Protein AF-X6MV82-F1 (afdb_monomer_lite)

Radius of gyration: 27.01 Å; chains: 1; bounding box: 71×67×72 Å

Foldseek 3Di:
DVVVVVVVVVVVVVVVVVVVVVVVVVVVVVVVVVVVVVVVVVVVCVPVDPVVVCVVVVVVVVVVPDDDDPDDDDDPVPVVVPCPPPPPPQPDQDQFDALVVLLPDDAQFWWFFQDPQRDTAIWGFHAADPPQGWTWIDGPPDDCVPIDTADLDPVCVLSRSGIGGGCSQNVAADRPPLCNPQDAQFKWWFDCVNVPRPLDTFIWGFHDDDPNNGQKTKTWTQDPPPRDIDIHIDRCSPPVTIGGPPPRPVVVVVVVVVVVVVVVVVVVVVD

Secondary structure (DSSP, 8-state):
-HHHHHHHHHHHHHHHHHHHHHHHHHHHHHHHHHHHHHHHHHHHHTTS-HHHHHHHHHHHHHTTT-------S--TTSSTTT------PPPP---S--HHHHTT--TT-EEEEE-TTS-EEEEEEEEE-TTT--EEEE-TTS-GGG-EEE--STT-HHHHTTEEETTSSTT-----HHHHT--TT-EEEEEGGGGT-TT-EEEEEEEEE-TTS-SEEEEEEE-TTT--EEEEEEETT-TTTEEETTSSSHHHHHHHHHHHHHHHHHHHT--

Structure (mmCIF, N/CA/C/O backbone):
data_AF-X6MV82-F1
#
_entry.id   AF-X6MV82-F1
#
loop_
_atom_site.group_PDB
_atom_site.id
_atom_site.type_symbol
_atom_site.label_atom_id
_atom_site.label_alt_id
_atom_site.label_comp_id
_atom_site.label_asym_id
_atom_site.label_entity_id
_atom_site.label_seq_id
_atom_site.pdbx_PDB_ins_code
_atom_site.Cartn_x
_atom_site.Cartn_y
_atom_site.Cartn_z
_atom_site.occupancy
_atom_site.B_iso_or_equiv
_atom_site.auth_seq_id
_atom_site.auth_comp_id
_atom_site.auth_asym_id
_atom_site.auth_atom_id
_atom_site.pdbx_PDB_model_num
ATOM 1 N N . MET A 1 1 ? 42.424 -35.035 9.101 1.00 55.22 1 MET A N 1
ATOM 2 C CA . MET A 1 1 ? 41.055 -35.135 8.545 1.00 55.22 1 MET A CA 1
ATOM 3 C C . MET A 1 1 ? 40.012 -35.384 9.638 1.00 55.22 1 MET A C 1
ATOM 5 O O . MET A 1 1 ? 39.120 -34.565 9.759 1.00 55.22 1 MET A O 1
ATOM 9 N N . PHE A 1 2 ? 40.171 -36.393 10.507 1.00 53.78 2 PHE A N 1
ATOM 10 C CA . PHE A 1 2 ? 39.218 -36.698 11.598 1.00 53.78 2 PHE A CA 1
ATOM 11 C C . PHE A 1 2 ? 38.931 -35.559 12.599 1.00 53.78 2 PHE A C 1
ATOM 13 O O . PHE A 1 2 ? 37.794 -35.403 13.030 1.00 53.78 2 PHE A O 1
ATOM 20 N N . ALA A 1 3 ? 39.921 -34.723 12.932 1.00 51.22 3 ALA A N 1
ATOM 21 C CA . ALA A 1 3 ? 39.721 -33.612 13.871 1.00 51.22 3 ALA A CA 1
ATOM 22 C C . ALA A 1 3 ? 38.773 -32.518 13.338 1.00 51.22 3 ALA A C 1
ATOM 24 O O . ALA A 1 3 ? 38.038 -31.912 14.112 1.00 51.22 3 ALA A O 1
ATOM 25 N N . LEU A 1 4 ? 38.748 -32.292 12.018 1.00 55.00 4 LEU A N 1
ATOM 26 C CA . LEU A 1 4 ? 37.883 -31.275 11.411 1.00 55.00 4 LEU A CA 1
ATOM 27 C C . LEU A 1 4 ? 36.419 -31.736 11.371 1.00 55.00 4 LEU A C 1
ATOM 29 O O . LEU A 1 4 ? 35.513 -30.947 11.617 1.00 55.00 4 LEU A O 1
ATOM 33 N N . THR A 1 5 ? 36.194 -33.025 11.103 1.00 66.62 5 THR A N 1
ATOM 34 C CA . THR A 1 5 ? 34.856 -33.629 11.086 1.00 66.62 5 THR A CA 1
ATOM 35 C C . THR A 1 5 ? 34.223 -33.612 12.478 1.00 66.62 5 THR A C 1
ATOM 37 O O . THR A 1 5 ? 33.071 -33.216 12.619 1.00 66.62 5 THR A O 1
ATOM 40 N N . PHE A 1 6 ? 34.999 -33.934 13.517 1.00 60.09 6 PHE A N 1
ATOM 41 C CA . PHE A 1 6 ? 34.530 -33.908 14.905 1.00 60.09 6 PHE A CA 1
ATOM 42 C C . PHE A 1 6 ? 34.146 -32.493 15.373 1.00 60.09 6 PHE A C 1
ATOM 44 O O . PHE A 1 6 ? 33.138 -32.301 16.050 1.00 60.09 6 PHE A O 1
ATOM 51 N N . GLN A 1 7 ? 34.905 -31.474 14.960 1.00 65.81 7 GLN A N 1
ATOM 52 C CA . GLN A 1 7 ? 34.617 -30.087 15.325 1.00 65.81 7 GLN A CA 1
ATOM 53 C C . GLN A 1 7 ? 33.345 -29.542 14.654 1.00 65.81 7 GLN A C 1
ATOM 55 O O . GLN A 1 7 ? 32.604 -28.781 15.278 1.00 65.81 7 GLN A O 1
ATOM 60 N N . LEU A 1 8 ? 33.050 -29.972 13.424 1.00 65.88 8 LEU A N 1
ATOM 61 C CA . LEU A 1 8 ? 31.810 -29.621 12.725 1.00 65.88 8 LEU A CA 1
ATOM 62 C C . LEU A 1 8 ? 30.575 -30.294 13.347 1.00 65.88 8 LEU A C 1
ATOM 64 O O . LEU A 1 8 ? 29.523 -29.664 13.440 1.00 65.88 8 LEU A O 1
ATOM 68 N N . GLU A 1 9 ? 30.693 -31.535 13.828 1.00 69.19 9 GLU A N 1
ATOM 69 C CA . GLU A 1 9 ? 29.598 -32.210 14.541 1.00 69.19 9 GLU A CA 1
ATOM 70 C C . GLU A 1 9 ? 29.280 -31.544 15.885 1.00 69.19 9 GLU A C 1
ATOM 72 O O . GLU A 1 9 ? 28.109 -31.338 16.204 1.00 69.19 9 GLU A O 1
ATOM 77 N N . ILE A 1 10 ? 30.299 -31.111 16.636 1.00 70.12 10 ILE A N 1
ATOM 78 C CA . ILE A 1 10 ? 30.099 -30.351 17.882 1.00 70.12 10 ILE A CA 1
ATOM 79 C C . ILE A 1 10 ? 29.386 -29.021 17.607 1.00 70.12 10 ILE A C 1
ATOM 81 O O . ILE A 1 10 ? 28.456 -28.659 18.332 1.00 70.12 10 ILE A O 1
ATOM 85 N N . GLN A 1 11 ? 29.781 -28.300 16.553 1.00 65.06 11 GLN A N 1
ATOM 86 C CA . GLN A 1 11 ? 29.127 -27.046 16.168 1.00 65.06 11 GLN A CA 1
ATOM 87 C C . GLN A 1 11 ? 27.665 -27.261 15.766 1.00 65.06 11 GLN A C 1
ATOM 89 O O . GLN A 1 11 ? 26.801 -26.482 16.169 1.00 65.06 11 GLN A O 1
ATOM 94 N N . LYS A 1 12 ? 27.370 -28.344 15.040 1.00 71.06 12 LYS A N 1
ATOM 95 C CA . LYS A 1 12 ? 25.998 -28.706 14.672 1.00 71.06 12 LYS A CA 1
ATOM 96 C C . LYS A 1 12 ? 25.139 -29.002 15.908 1.00 71.06 12 LYS A C 1
ATOM 98 O O . LYS A 1 12 ? 24.076 -28.407 16.056 1.00 71.06 12 LYS A O 1
ATOM 103 N N . CYS A 1 13 ? 25.638 -29.812 16.843 1.00 63.78 13 CYS A N 1
ATOM 104 C CA . CYS A 1 13 ? 24.939 -30.104 18.099 1.00 63.78 13 CYS A CA 1
ATOM 105 C C . CYS A 1 13 ? 24.699 -28.846 18.954 1.00 63.78 13 CYS A C 1
ATOM 107 O O . CYS A 1 13 ? 23.642 -28.710 19.571 1.00 63.78 13 CYS A O 1
ATOM 109 N N . ALA A 1 14 ? 25.645 -27.901 18.978 1.00 59.19 14 ALA A N 1
ATOM 110 C CA . ALA A 1 14 ? 25.484 -26.632 19.690 1.00 59.19 14 ALA A CA 1
ATOM 111 C C . ALA A 1 14 ? 24.405 -25.734 19.051 1.00 59.19 14 ALA A C 1
ATOM 113 O O . ALA A 1 14 ? 23.619 -25.109 19.768 1.00 59.19 14 ALA A O 1
ATOM 114 N N . CYS A 1 15 ? 24.327 -25.699 17.716 1.00 70.06 15 CYS A N 1
ATOM 115 C CA . CYS A 1 15 ? 23.263 -25.000 16.994 1.00 70.06 15 CYS A CA 1
ATOM 116 C C . CYS A 1 15 ? 21.883 -25.619 17.261 1.00 70.06 15 CYS A C 1
ATOM 118 O O . CYS A 1 15 ? 20.946 -24.880 17.577 1.00 70.06 15 CYS A O 1
ATOM 120 N N . ASP A 1 16 ? 21.775 -26.949 17.214 1.00 75.81 16 ASP A N 1
ATOM 121 C CA . ASP A 1 16 ? 20.524 -27.672 17.476 1.00 75.81 16 ASP A CA 1
ATOM 122 C C . ASP A 1 16 ? 20.045 -27.451 18.926 1.00 75.81 16 ASP A C 1
ATOM 124 O O . ASP A 1 16 ? 18.863 -27.197 19.174 1.00 75.81 16 ASP A O 1
ATOM 128 N N . TRP A 1 17 ? 20.967 -27.429 19.897 1.00 64.25 17 TRP A N 1
ATOM 129 C CA . TRP A 1 17 ? 20.663 -27.116 21.299 1.00 64.25 17 TRP A CA 1
ATOM 130 C C . TRP A 1 17 ? 20.153 -25.680 21.494 1.00 64.25 17 TRP A C 1
ATOM 132 O O . TRP A 1 17 ? 19.171 -25.444 22.203 1.00 64.25 17 TRP A O 1
ATOM 142 N N . ALA A 1 18 ? 20.782 -24.703 20.834 1.00 68.12 18 ALA A N 1
ATOM 143 C CA . ALA A 1 18 ? 20.346 -23.307 20.876 1.00 68.12 18 ALA A CA 1
ATOM 144 C C . ALA A 1 18 ? 18.971 -23.099 20.213 1.00 68.12 18 ALA A C 1
ATOM 146 O O . ALA A 1 18 ? 18.208 -22.218 20.618 1.00 68.12 18 ALA A O 1
ATOM 147 N N . GLN A 1 19 ? 18.632 -23.896 19.198 1.00 68.94 19 GLN A N 1
ATOM 148 C CA . GLN A 1 19 ? 17.306 -23.885 18.581 1.00 68.94 19 GLN A CA 1
ATOM 149 C C . GLN A 1 19 ? 16.244 -24.490 19.511 1.00 68.94 19 GLN A C 1
ATOM 151 O O . GLN A 1 19 ? 15.172 -23.904 19.670 1.00 68.94 19 GLN A O 1
ATOM 156 N N . LEU A 1 20 ? 16.559 -25.595 20.193 1.00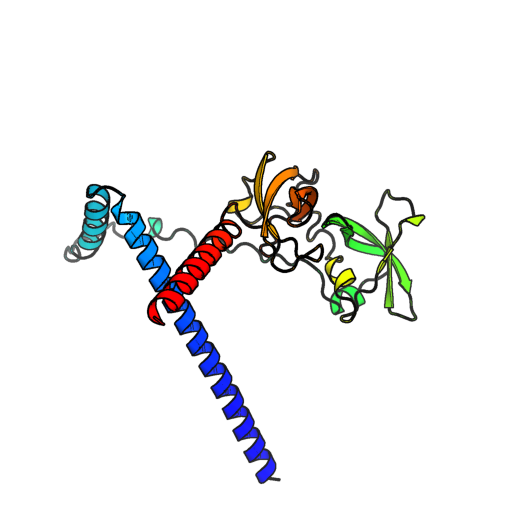 69.44 20 LEU A N 1
ATOM 157 C CA . LEU A 1 20 ? 15.661 -26.233 21.159 1.00 69.44 20 LEU A CA 1
ATOM 158 C C . LEU A 1 20 ? 15.347 -25.316 22.356 1.00 69.44 20 LEU A C 1
ATOM 160 O O . LEU A 1 20 ? 14.202 -25.244 22.803 1.00 69.44 20 LEU A O 1
ATOM 164 N N . ASN A 1 21 ? 16.336 -24.572 22.861 1.00 68.56 21 ASN A N 1
ATOM 165 C CA . ASN A 1 21 ? 16.114 -23.625 23.960 1.00 68.56 21 ASN A CA 1
ATOM 166 C C . ASN A 1 21 ? 15.231 -22.442 23.544 1.00 68.56 21 ASN A C 1
ATOM 168 O O . ASN A 1 21 ? 14.348 -22.059 24.306 1.00 68.56 21 ASN A O 1
ATOM 172 N N . ARG A 1 22 ? 15.379 -21.938 22.312 1.00 72.44 22 ARG A N 1
ATOM 173 C CA . ARG A 1 22 ? 14.476 -20.909 21.766 1.00 72.44 22 ARG A CA 1
ATOM 174 C C . ARG A 1 22 ? 13.038 -21.410 21.624 1.00 72.44 22 ARG A C 1
ATOM 176 O O . ARG A 1 22 ? 12.101 -20.665 21.894 1.00 72.44 22 ARG A O 1
ATOM 183 N N . GLN A 1 23 ? 12.846 -22.679 21.256 1.00 67.81 23 GLN A N 1
ATOM 184 C CA . GLN A 1 23 ? 11.513 -23.292 21.233 1.00 67.81 23 GLN A CA 1
ATOM 185 C C . GLN A 1 23 ? 10.912 -23.429 22.639 1.00 67.81 23 GLN A C 1
ATOM 187 O O . GLN A 1 23 ? 9.729 -23.149 22.818 1.00 67.81 23 GLN A O 1
ATOM 192 N N . LYS A 1 24 ? 11.709 -23.806 23.648 1.00 68.31 24 LYS A N 1
ATOM 193 C CA . LYS A 1 24 ? 11.253 -23.863 25.049 1.00 68.31 24 LYS A CA 1
ATOM 194 C C . LYS A 1 24 ? 10.840 -22.492 25.579 1.00 68.31 24 LYS A C 1
ATOM 196 O O . LYS A 1 24 ? 9.803 -22.384 26.226 1.00 68.31 24 LYS A O 1
ATOM 201 N N . GLU A 1 25 ? 11.622 -21.460 25.280 1.00 69.44 25 GLU A N 1
ATOM 202 C CA . GLU A 1 25 ? 11.321 -20.082 25.668 1.00 69.44 25 GLU A CA 1
ATOM 203 C C . GLU A 1 25 ? 10.015 -19.602 25.018 1.00 69.44 25 GLU A C 1
ATOM 205 O O . GLU A 1 25 ? 9.118 -19.140 25.717 1.00 69.44 25 GLU A O 1
ATOM 210 N N . TYR A 1 26 ? 9.830 -19.861 23.719 1.00 66.88 26 TYR A N 1
ATOM 211 C CA . TYR A 1 26 ? 8.583 -19.566 23.005 1.00 66.88 26 TYR A CA 1
ATOM 212 C C . TYR A 1 26 ? 7.355 -20.275 23.605 1.00 66.88 26 TYR A C 1
ATOM 214 O O . TYR A 1 26 ? 6.295 -19.662 23.763 1.00 66.88 26 TYR A O 1
ATOM 222 N N . ILE A 1 27 ? 7.486 -21.555 23.975 1.00 66.56 27 ILE A N 1
ATOM 223 C CA . ILE A 1 27 ? 6.415 -22.316 24.641 1.00 66.56 27 ILE A CA 1
ATOM 224 C C . ILE A 1 27 ? 6.108 -21.714 26.016 1.00 66.56 27 ILE A C 1
ATOM 226 O O . ILE A 1 27 ? 4.939 -21.536 26.352 1.00 66.56 27 ILE A O 1
ATOM 230 N N . SER A 1 28 ? 7.131 -21.346 26.791 1.00 68.69 28 SER A N 1
ATOM 231 C CA . SER A 1 28 ? 6.961 -20.709 28.101 1.00 68.69 28 SER A CA 1
ATOM 232 C C . SER A 1 28 ? 6.243 -19.361 27.993 1.00 68.69 28 SER A C 1
ATOM 234 O O . SER A 1 28 ? 5.306 -19.103 28.747 1.00 68.69 28 SER A O 1
ATOM 236 N N . THR A 1 29 ? 6.621 -18.518 27.027 1.00 71.31 29 THR A N 1
ATOM 237 C CA . THR A 1 29 ? 5.944 -17.240 26.755 1.00 71.31 29 THR A CA 1
ATOM 238 C C . THR A 1 29 ? 4.490 -17.457 26.333 1.00 71.31 29 THR A C 1
ATOM 240 O O . THR A 1 29 ? 3.597 -16.752 26.799 1.00 71.31 29 THR A O 1
ATOM 243 N N . SER A 1 30 ? 4.231 -18.471 25.502 1.00 64.25 30 SER A N 1
ATOM 244 C CA . SER A 1 30 ? 2.877 -18.817 25.053 1.00 64.25 30 SER A CA 1
ATOM 245 C C . SER A 1 30 ? 1.997 -19.315 26.205 1.00 64.25 30 SER A C 1
ATOM 247 O O . SER A 1 30 ? 0.839 -18.917 26.309 1.00 64.25 30 SER A O 1
ATOM 249 N N . LEU A 1 31 ? 2.544 -20.132 27.112 1.00 65.12 31 LEU A N 1
ATOM 250 C CA . LEU A 1 31 ? 1.846 -20.582 28.320 1.00 65.12 31 LEU A CA 1
ATOM 251 C C . LEU A 1 31 ? 1.548 -19.419 29.274 1.00 65.12 31 LEU A C 1
ATOM 253 O O . LEU A 1 31 ? 0.437 -19.340 29.797 1.00 65.12 31 LEU A O 1
ATOM 257 N N . GLY A 1 32 ? 2.486 -18.480 29.437 1.00 74.69 32 GLY A N 1
ATOM 258 C CA . GLY A 1 32 ? 2.262 -17.251 30.203 1.00 74.69 32 GLY A CA 1
ATOM 259 C C . GLY A 1 32 ? 1.134 -16.391 29.623 1.00 74.69 32 GLY A C 1
ATOM 260 O O . GLY A 1 32 ? 0.267 -15.926 30.362 1.00 74.69 32 GLY A O 1
ATOM 261 N N . ALA A 1 33 ? 1.078 -16.249 28.294 1.00 61.06 33 ALA A N 1
ATOM 262 C CA . ALA A 1 33 ? 0.003 -15.527 27.611 1.00 61.06 33 ALA A CA 1
ATOM 263 C C . ALA A 1 33 ? -1.366 -16.215 27.772 1.00 61.06 33 ALA A C 1
ATOM 265 O O . ALA A 1 33 ? -2.371 -15.545 28.008 1.00 61.06 33 ALA A O 1
ATOM 266 N N . ILE A 1 34 ? -1.416 -17.552 27.706 1.00 63.50 34 ILE A N 1
ATOM 267 C CA . ILE A 1 34 ? -2.643 -18.326 27.961 1.00 63.50 34 ILE A CA 1
ATOM 268 C C . ILE A 1 34 ? -3.108 -18.133 29.407 1.00 63.50 34 ILE A C 1
ATOM 270 O O . ILE A 1 34 ? -4.288 -17.884 29.642 1.00 63.50 34 ILE A O 1
ATOM 274 N N . GLN A 1 35 ? -2.194 -18.202 30.377 1.00 68.56 35 GLN A N 1
ATOM 275 C CA . GLN A 1 35 ? -2.521 -18.021 31.790 1.00 68.56 35 GLN A CA 1
ATOM 276 C C . GLN A 1 35 ? -3.029 -16.601 32.080 1.00 68.56 35 GLN A C 1
ATOM 278 O O . GLN A 1 35 ? -4.006 -16.440 32.811 1.00 68.56 35 GLN A O 1
ATOM 283 N N . SER A 1 36 ? -2.428 -15.584 31.455 1.00 66.00 36 SER A N 1
ATOM 284 C CA . SER A 1 36 ? -2.895 -14.196 31.525 1.00 66.00 36 SER A CA 1
ATOM 285 C C . SER A 1 36 ? -4.301 -14.039 30.934 1.00 66.00 36 SER A C 1
ATOM 287 O O . SER A 1 36 ? -5.178 -13.495 31.600 1.00 66.00 36 SER A O 1
ATOM 289 N N . HIS A 1 37 ? -4.578 -14.602 29.751 1.00 66.25 37 HIS A N 1
ATOM 290 C CA . HIS A 1 37 ? -5.923 -14.569 29.164 1.00 66.25 37 HIS A CA 1
ATOM 291 C C . HIS A 1 37 ? -6.968 -15.298 30.014 1.00 66.25 37 HIS A C 1
ATOM 293 O O . HIS A 1 37 ? -8.084 -14.800 30.150 1.00 66.25 37 HIS A O 1
ATOM 299 N N . LEU A 1 38 ? -6.625 -16.445 30.609 1.00 61.22 38 LEU A N 1
ATOM 300 C CA . LEU A 1 38 ? -7.521 -17.165 31.518 1.00 61.22 38 LEU A CA 1
ATOM 301 C C . LEU A 1 38 ? -7.806 -16.358 32.789 1.00 61.22 38 LEU A C 1
ATOM 303 O O . LEU A 1 38 ? -8.942 -16.350 33.259 1.00 61.22 38 LEU A O 1
ATOM 307 N N . HIS A 1 39 ? -6.809 -15.645 33.315 1.00 67.94 39 HIS A N 1
ATOM 308 C CA . HIS A 1 39 ? -6.982 -14.759 34.462 1.00 67.94 39 HIS A CA 1
ATOM 309 C C . HIS A 1 39 ? -7.853 -13.542 34.119 1.00 67.94 39 HIS A C 1
ATOM 311 O O . HIS A 1 39 ? -8.793 -13.231 34.843 1.00 67.94 39 HIS A O 1
ATOM 317 N N . THR A 1 40 ? -7.612 -12.881 32.986 1.00 65.94 40 THR A N 1
ATOM 318 C CA . THR A 1 40 ? -8.444 -11.759 32.523 1.00 65.94 40 THR A CA 1
ATOM 319 C C . THR A 1 40 ? -9.878 -12.203 32.241 1.00 65.94 40 THR A C 1
ATOM 321 O O . THR A 1 40 ? -10.826 -11.515 32.618 1.00 65.94 40 THR A O 1
ATOM 324 N N . PHE A 1 41 ? -10.057 -13.382 31.639 1.00 68.75 41 PHE A N 1
ATOM 325 C CA . PHE A 1 41 ? -11.370 -13.994 31.463 1.00 68.75 41 PHE A CA 1
ATOM 326 C C . PHE A 1 41 ? -12.049 -14.228 32.821 1.00 68.75 41 PHE A C 1
ATOM 328 O O . PHE A 1 41 ? -13.181 -13.790 33.014 1.00 68.75 41 PHE A O 1
ATOM 335 N N . TRP A 1 42 ? -11.343 -14.811 33.793 1.00 69.00 42 TRP A N 1
ATOM 336 C CA . TRP A 1 42 ? -11.840 -15.008 35.157 1.00 69.00 42 TRP A CA 1
ATOM 337 C C . TRP A 1 42 ? -12.279 -13.697 35.826 1.00 69.00 42 TRP A C 1
ATOM 339 O O . TRP A 1 42 ? -13.408 -13.603 36.310 1.00 69.00 42 TRP A O 1
ATOM 349 N N . GLU A 1 43 ? -11.448 -12.655 35.789 1.00 67.69 43 GLU A N 1
ATOM 350 C CA . GLU A 1 43 ? -11.784 -11.340 36.351 1.00 67.69 43 GLU A CA 1
ATOM 351 C C . GLU A 1 43 ? -12.994 -10.703 35.654 1.00 67.69 43 GLU A C 1
ATOM 353 O O . GLU A 1 43 ? -13.864 -10.140 36.319 1.00 67.69 43 GLU A O 1
ATOM 358 N N . SER A 1 44 ? -13.123 -10.864 34.333 1.00 61.62 44 SER A N 1
ATOM 359 C CA . SER A 1 44 ? -14.283 -10.360 33.586 1.00 61.62 44 SER A CA 1
ATOM 360 C C . SER A 1 44 ? -15.590 -11.070 33.966 1.00 61.62 44 SER A C 1
ATOM 362 O O . SER A 1 44 ? -16.655 -10.452 33.978 1.00 61.62 44 SER A O 1
ATOM 364 N N . THR A 1 45 ? -15.516 -12.346 34.363 1.00 60.72 45 THR A N 1
ATOM 365 C CA . THR A 1 45 ? -16.692 -13.118 34.795 1.00 60.72 45 THR A CA 1
ATOM 366 C C . THR A 1 45 ? -17.166 -12.784 36.208 1.00 60.72 45 THR A C 1
ATOM 368 O O . THR A 1 45 ? -18.302 -13.111 36.538 1.00 60.72 45 THR A O 1
ATOM 371 N N . LYS A 1 46 ? -16.378 -12.064 37.026 1.00 65.44 46 LYS A N 1
ATOM 372 C CA . LYS A 1 46 ? -16.816 -11.607 38.363 1.00 65.44 46 LYS A CA 1
ATOM 373 C C . LYS A 1 46 ? -17.970 -10.601 38.319 1.00 65.44 46 LYS A C 1
ATOM 375 O O . LYS A 1 46 ? -18.684 -10.457 39.307 1.00 65.44 46 LYS A O 1
ATOM 380 N N . TYR A 1 47 ? -18.159 -9.924 37.186 1.00 58.28 47 TYR A N 1
ATOM 381 C CA . TYR A 1 47 ? -19.211 -8.921 36.983 1.00 58.28 47 TYR A CA 1
ATOM 382 C C . TYR A 1 47 ? -20.445 -9.470 36.260 1.00 58.28 47 TYR A C 1
ATOM 384 O O . TYR A 1 47 ? -21.477 -8.803 36.195 1.00 58.28 47 TYR A O 1
ATOM 392 N N . ILE A 1 48 ? -20.359 -10.692 35.734 1.00 55.38 48 ILE A N 1
ATOM 393 C CA . ILE A 1 48 ? -21.503 -11.404 35.176 1.00 55.38 48 ILE A CA 1
ATOM 394 C C . ILE A 1 48 ? -22.158 -12.101 36.368 1.00 55.38 48 ILE A C 1
ATOM 396 O O . ILE A 1 48 ? -21.526 -12.934 37.011 1.00 55.38 48 ILE A O 1
ATOM 400 N N . GLY A 1 49 ? -23.381 -11.690 36.721 1.00 64.44 49 GLY A N 1
ATOM 401 C CA . GLY A 1 49 ? -24.067 -12.100 37.953 1.00 64.44 49 GLY A CA 1
ATOM 402 C C . GLY A 1 49 ? -23.950 -13.598 38.267 1.00 64.44 49 GLY A C 1
ATOM 403 O O . GLY A 1 49 ? -23.864 -14.427 37.360 1.00 64.44 49 GLY A O 1
ATOM 404 N N . SER A 1 50 ? -23.966 -13.936 39.561 1.00 62.62 50 SER A N 1
ATOM 405 C CA . SER A 1 50 ? -23.702 -15.280 40.112 1.00 62.62 50 SER A CA 1
ATOM 406 C C . SER A 1 50 ? -24.414 -16.433 39.388 1.00 62.62 50 SER A C 1
ATOM 408 O O . SER A 1 50 ? -23.875 -17.534 39.317 1.00 62.62 50 SER A O 1
ATOM 410 N N . ASP A 1 51 ? -25.570 -16.160 38.781 1.00 66.88 51 ASP A N 1
ATOM 411 C CA . ASP A 1 51 ? -26.379 -17.104 38.006 1.00 66.88 51 ASP A CA 1
ATOM 412 C C . ASP A 1 51 ? -25.670 -17.639 36.737 1.00 66.88 51 ASP A C 1
ATOM 414 O O . ASP A 1 51 ? -25.840 -18.799 36.367 1.00 66.88 51 ASP A O 1
ATOM 418 N N . PHE A 1 52 ? -24.810 -16.852 36.073 1.00 71.31 52 PHE A N 1
ATOM 419 C CA . PHE A 1 52 ? -24.042 -17.338 34.913 1.00 71.31 52 PHE A CA 1
ATOM 420 C C . PHE A 1 52 ? -22.920 -18.291 35.332 1.00 71.31 52 PHE A C 1
ATOM 422 O O . PHE A 1 52 ? -22.727 -19.340 34.716 1.00 71.31 52 PHE A O 1
ATOM 429 N N . ASN A 1 53 ? -22.207 -17.945 36.406 1.00 65.94 53 ASN A N 1
ATOM 430 C CA . ASN A 1 53 ? -21.109 -18.756 36.923 1.00 65.94 53 ASN A CA 1
ATOM 431 C C . ASN A 1 53 ? -21.640 -20.106 37.440 1.00 65.94 53 ASN A C 1
ATOM 433 O O . ASN A 1 53 ? -21.087 -21.158 37.121 1.00 65.94 53 ASN A O 1
ATOM 437 N N . GLU A 1 54 ? -22.775 -20.107 38.147 1.00 67.50 54 GLU A N 1
ATOM 438 C CA . GLU A 1 54 ? -23.428 -21.346 38.582 1.00 67.50 54 GLU A CA 1
ATOM 439 C C . GLU A 1 54 ? -23.904 -22.209 37.410 1.00 67.50 54 GLU A C 1
ATOM 441 O O . GLU A 1 54 ? -23.663 -23.417 37.417 1.00 67.50 54 GLU A O 1
ATOM 446 N N . ARG A 1 55 ? -24.504 -21.623 36.365 1.00 69.25 55 ARG A N 1
ATOM 447 C CA . ARG A 1 55 ? -24.922 -22.371 35.165 1.00 69.25 55 ARG A CA 1
ATOM 448 C C . ARG A 1 55 ? -23.738 -22.955 34.400 1.00 69.25 55 ARG A C 1
ATOM 450 O O . ARG A 1 55 ? -23.810 -24.105 33.974 1.00 69.25 55 ARG A O 1
ATOM 457 N N . PHE A 1 56 ? -22.643 -22.211 34.273 1.00 70.44 56 PHE A N 1
ATOM 458 C CA . PHE A 1 56 ? -21.426 -22.673 33.606 1.00 70.44 56 PHE A CA 1
ATOM 459 C C . PHE A 1 56 ? -20.778 -23.853 34.347 1.00 70.44 56 PHE A C 1
ATOM 461 O O . PHE A 1 56 ? -20.470 -24.883 33.743 1.00 70.44 56 PHE A O 1
ATOM 468 N N . TRP A 1 57 ? -20.639 -23.769 35.673 1.00 69.31 57 TRP A N 1
ATOM 469 C CA . TRP A 1 57 ? -20.082 -24.872 36.460 1.00 69.31 57 TRP A CA 1
ATOM 470 C C . TRP A 1 57 ? -21.046 -26.045 36.625 1.00 69.31 57 TRP A C 1
ATOM 472 O O . TRP A 1 57 ? -20.592 -27.185 36.687 1.00 69.31 57 TRP A O 1
ATOM 482 N N . SER A 1 58 ? -22.356 -25.801 36.678 1.00 67.56 58 SER A N 1
ATOM 483 C CA . SER A 1 58 ? -23.375 -26.856 36.669 1.00 67.56 58 SER A CA 1
ATOM 484 C C . SER A 1 58 ? -23.350 -27.626 35.346 1.00 67.56 58 SER A C 1
ATOM 486 O O . SER A 1 58 ? -23.365 -28.855 35.354 1.00 67.56 58 SER A O 1
ATOM 488 N N . TYR A 1 59 ? -23.168 -26.927 34.221 1.00 65.94 59 TYR A N 1
ATOM 489 C CA . TYR A 1 59 ? -22.955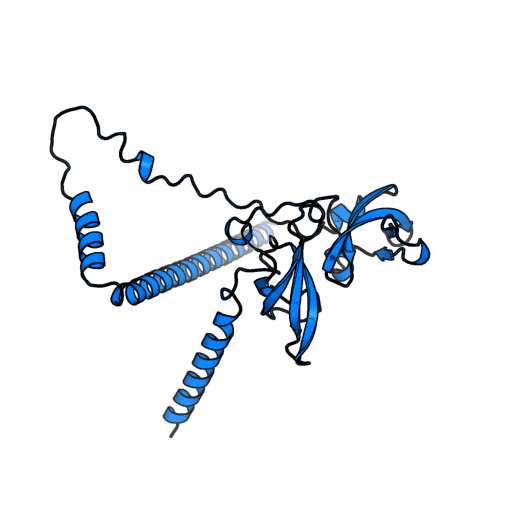 -27.532 32.907 1.00 65.94 59 TYR A CA 1
ATOM 490 C C . TYR A 1 59 ? -21.691 -28.407 32.880 1.00 65.94 59 TYR A C 1
ATOM 492 O O . TYR A 1 59 ? -21.771 -29.590 32.559 1.00 65.94 59 TYR A O 1
ATOM 500 N N . LEU A 1 60 ? -20.540 -27.889 33.327 1.00 59.62 60 LEU A N 1
ATOM 501 C CA . LEU A 1 60 ? -19.291 -28.666 33.379 1.00 59.62 60 LEU A CA 1
ATOM 502 C C . LEU A 1 60 ? -19.349 -29.858 34.353 1.00 59.62 60 LEU A C 1
ATOM 504 O O . LEU A 1 60 ? -18.747 -30.900 34.096 1.00 59.62 60 LEU A O 1
ATOM 508 N N . LYS A 1 61 ? -20.085 -29.739 35.465 1.00 64.88 61 LYS A N 1
ATOM 509 C CA . LYS A 1 61 ? -20.293 -30.836 36.427 1.00 64.88 61 LYS A CA 1
ATOM 510 C C . LYS A 1 61 ? -21.304 -31.873 35.926 1.00 64.88 61 LYS A C 1
ATOM 512 O O . LYS A 1 61 ? -21.150 -33.049 36.251 1.00 64.88 61 LYS A O 1
ATOM 517 N N . GLY A 1 62 ? -22.299 -31.461 35.138 1.00 51.31 62 GLY A N 1
ATOM 518 C CA . GLY A 1 62 ? -23.282 -32.339 34.498 1.00 51.31 62 GLY A CA 1
ATOM 519 C C . GLY A 1 62 ? -22.671 -33.209 33.399 1.00 51.31 62 GLY A C 1
ATOM 520 O O . GLY A 1 62 ? -23.004 -34.387 33.298 1.00 51.31 62 GLY A O 1
ATOM 521 N N . VAL A 1 63 ? -21.689 -32.675 32.667 1.00 54.12 63 VAL A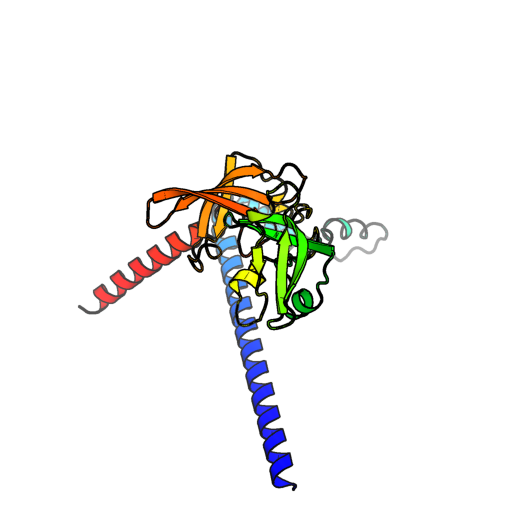 N 1
ATOM 522 C CA . VAL A 1 63 ? -20.901 -33.422 31.668 1.00 54.12 63 VAL A CA 1
ATOM 523 C C . VAL A 1 63 ? -20.076 -34.558 32.301 1.00 54.12 63 VAL A C 1
ATOM 525 O O . VAL A 1 63 ? -19.726 -35.514 31.620 1.00 54.12 63 VAL A O 1
ATOM 528 N N . ASN A 1 64 ? -19.812 -34.516 33.614 1.00 44.44 64 ASN A N 1
ATOM 529 C CA . ASN A 1 64 ? -18.930 -35.472 34.293 1.00 44.44 64 ASN A CA 1
ATOM 530 C C . ASN A 1 64 ? -19.658 -36.534 35.149 1.00 44.44 64 ASN A C 1
ATOM 532 O O . ASN A 1 64 ? -19.005 -37.252 35.903 1.00 44.44 64 ASN A O 1
ATOM 536 N N . ARG A 1 65 ? -21.000 -36.626 35.113 1.00 44.16 65 ARG A N 1
ATOM 537 C CA . ARG A 1 65 ? -21.752 -37.549 35.999 1.00 44.16 65 ARG A CA 1
ATOM 538 C C . ARG A 1 65 ? -22.725 -38.527 35.345 1.00 44.16 65 ARG A C 1
ATOM 540 O O . ARG A 1 65 ? -23.217 -39.392 36.059 1.00 44.16 65 ARG A O 1
ATOM 547 N N . ASN A 1 66 ? -22.945 -38.484 34.034 1.00 43.78 66 ASN A N 1
ATOM 548 C CA . ASN A 1 66 ? -23.854 -39.426 33.373 1.00 43.78 66 ASN A CA 1
ATOM 549 C C . ASN A 1 66 ? -23.124 -40.298 32.348 1.00 43.78 66 ASN A C 1
ATOM 551 O O . ASN A 1 66 ? -23.273 -40.113 31.149 1.00 43.78 66 ASN A O 1
ATOM 555 N N . THR A 1 67 ? -22.363 -41.284 32.824 1.00 47.31 67 THR A N 1
ATOM 556 C CA . THR A 1 67 ? -21.956 -42.446 32.015 1.00 47.31 67 THR A CA 1
ATOM 557 C C . THR A 1 67 ? -22.173 -43.726 32.812 1.00 47.31 67 THR A C 1
ATOM 559 O O . THR A 1 67 ? -21.248 -44.379 33.285 1.00 47.31 67 THR A O 1
ATOM 562 N N . THR A 1 68 ? -23.439 -44.083 33.021 1.00 51.19 68 THR A N 1
ATOM 563 C CA . THR A 1 68 ? -23.833 -45.475 33.295 1.00 51.19 68 THR A CA 1
ATOM 564 C C . THR A 1 68 ? -25.323 -45.655 33.011 1.00 51.19 68 THR A C 1
ATOM 566 O O . THR A 1 68 ? -26.144 -45.765 33.915 1.00 51.19 68 THR A O 1
ATOM 569 N N . THR A 1 69 ? -25.675 -45.721 31.726 1.00 47.66 69 THR A N 1
ATOM 570 C CA . THR A 1 69 ? -26.932 -46.351 31.303 1.00 47.66 69 THR A CA 1
ATOM 571 C C . THR A 1 69 ? -26.669 -47.253 30.099 1.00 47.66 69 THR A C 1
ATOM 573 O O . THR A 1 69 ? -26.212 -46.767 29.068 1.00 47.66 69 THR A O 1
ATOM 576 N N . PRO A 1 70 ? -26.928 -48.567 30.207 1.00 47.16 70 PRO A N 1
ATOM 577 C CA . PRO A 1 70 ? -26.928 -49.475 29.074 1.00 47.16 70 PRO A CA 1
ATOM 578 C C . PRO A 1 70 ? -28.312 -49.427 28.418 1.00 47.16 70 PRO A C 1
ATOM 580 O O . PRO A 1 70 ? -29.289 -49.933 28.964 1.00 47.16 70 PRO A O 1
ATOM 583 N N . GLY A 1 71 ? -28.417 -48.793 27.256 1.00 46.91 71 GLY A N 1
ATOM 584 C CA . GLY A 1 71 ? -29.672 -48.720 26.510 1.00 46.91 71 GLY A CA 1
ATOM 585 C C . GLY A 1 71 ? -29.485 -47.883 25.261 1.00 46.91 71 GLY A C 1
ATOM 586 O O . GLY A 1 71 ? -29.262 -46.686 25.357 1.00 46.91 71 GLY A O 1
ATOM 587 N N . GLY A 1 72 ? -29.480 -48.542 24.106 1.00 53.41 72 GLY A N 1
ATOM 588 C CA . GLY A 1 72 ? -29.007 -47.973 22.854 1.00 53.41 72 GLY A CA 1
ATOM 589 C C . GLY A 1 72 ? -29.889 -46.875 22.261 1.00 53.41 72 GLY A C 1
ATOM 590 O O . GLY A 1 72 ? -31.100 -46.841 22.461 1.00 53.41 72 GLY A O 1
ATOM 591 N N . GLY A 1 73 ? -29.234 -46.061 21.432 1.00 52.47 73 GLY A N 1
ATOM 592 C CA . GLY A 1 73 ? -29.854 -45.208 20.425 1.00 52.47 73 GLY A CA 1
ATOM 593 C C . GLY A 1 73 ? -29.992 -43.750 20.847 1.00 52.47 73 GLY A C 1
ATOM 594 O O . GLY A 1 73 ? -31.027 -43.373 21.382 1.00 52.47 73 GLY A O 1
ATOM 595 N N . GLY A 1 74 ? -28.990 -42.923 20.524 1.00 55.84 74 GLY A N 1
ATOM 596 C CA . GLY A 1 74 ? -29.208 -41.476 20.400 1.00 55.84 74 GLY A CA 1
ATOM 597 C C . GLY A 1 74 ? -28.123 -40.524 20.912 1.00 55.84 74 GLY A C 1
ATOM 598 O O . GLY A 1 74 ? -28.446 -39.363 21.131 1.00 55.84 74 GLY A O 1
ATOM 599 N N . GLU A 1 75 ? -26.874 -40.955 21.121 1.00 49.94 75 GLU A N 1
ATOM 600 C CA . GLU A 1 75 ? -25.806 -40.064 21.630 1.00 49.94 75 GLU A CA 1
ATOM 601 C C . GLU A 1 75 ? -24.898 -39.450 20.544 1.00 49.94 75 GLU A C 1
ATOM 603 O O . GLU A 1 75 ? -24.126 -38.540 20.840 1.00 49.94 75 GLU A O 1
ATOM 608 N N . ASP A 1 76 ? -25.039 -39.849 19.275 1.00 55.00 76 ASP A N 1
ATOM 609 C CA . ASP A 1 76 ? -24.175 -39.349 18.190 1.00 55.00 76 ASP A CA 1
ATOM 610 C C . ASP A 1 76 ? -24.548 -37.933 17.686 1.00 55.00 76 ASP A C 1
ATOM 612 O O . ASP A 1 76 ? -23.751 -37.293 17.001 1.00 55.00 76 ASP A O 1
ATOM 616 N N . ASP A 1 77 ? -25.714 -37.392 18.062 1.00 54.16 77 ASP A N 1
ATOM 617 C CA . ASP A 1 77 ? -26.201 -36.087 17.568 1.00 54.16 77 ASP A CA 1
ATOM 618 C C . ASP A 1 77 ? -25.724 -34.874 18.393 1.00 54.16 77 ASP A C 1
ATOM 620 O O . ASP A 1 77 ? -25.764 -33.735 17.922 1.00 54.16 77 ASP A O 1
ATOM 624 N N . LEU A 1 78 ? -25.231 -35.078 19.620 1.00 52.28 78 LEU A N 1
ATOM 625 C CA . LEU A 1 78 ? -24.842 -33.977 20.519 1.00 52.28 78 LEU A CA 1
ATOM 626 C C . LEU A 1 78 ? -23.363 -33.579 20.401 1.00 52.28 78 LEU A C 1
ATOM 628 O O . LEU A 1 78 ? -23.000 -32.451 20.742 1.00 52.28 78 LEU A O 1
ATOM 632 N N . LEU A 1 79 ? -22.517 -34.453 19.845 1.00 50.03 79 LEU A N 1
ATOM 633 C CA . LEU A 1 79 ? -21.121 -34.132 19.525 1.00 50.03 79 LEU A CA 1
ATOM 634 C C . LEU A 1 79 ? -20.972 -33.318 18.228 1.00 50.03 79 LEU A C 1
ATOM 636 O O . LEU A 1 79 ? -19.985 -32.599 18.078 1.00 50.03 79 LEU A O 1
ATOM 640 N N . LEU A 1 80 ? -21.964 -33.354 17.329 1.00 49.62 80 LEU A N 1
ATOM 641 C CA . LEU A 1 80 ? -21.930 -32.623 16.056 1.00 49.62 80 LEU A CA 1
ATOM 642 C C . LEU A 1 80 ? -22.202 -31.110 16.201 1.00 49.62 80 LEU A C 1
ATOM 644 O O . LEU A 1 80 ? -21.868 -30.332 15.311 1.00 49.62 80 LEU A O 1
ATOM 648 N N . LEU A 1 81 ? -22.785 -30.675 17.326 1.00 49.59 81 LEU A N 1
ATOM 649 C CA . LEU A 1 81 ? -23.123 -29.267 17.598 1.00 49.59 81 LEU A CA 1
ATOM 650 C C . LEU A 1 81 ? -22.007 -28.477 18.305 1.00 49.59 81 LEU A C 1
ATOM 652 O O . LEU A 1 81 ? -22.098 -27.252 18.404 1.00 49.59 81 LEU A O 1
ATOM 656 N N . LEU A 1 82 ? -20.951 -29.147 18.782 1.00 50.06 82 LEU A N 1
ATOM 657 C CA . LEU A 1 82 ? -19.823 -28.509 19.480 1.00 50.06 82 LEU A CA 1
ATOM 658 C C . LEU A 1 82 ? -18.536 -28.450 18.655 1.00 50.06 82 LEU A C 1
ATOM 660 O O . LEU A 1 82 ? -17.641 -27.667 18.979 1.00 50.06 82 LEU A O 1
ATOM 664 N N . THR A 1 83 ? -18.457 -29.172 17.540 1.00 50.81 83 THR A N 1
ATOM 665 C CA . THR A 1 83 ? -17.446 -28.908 16.518 1.00 50.81 83 THR A CA 1
ATOM 666 C C . THR A 1 83 ? -17.930 -27.748 15.658 1.00 50.81 83 THR A C 1
ATOM 668 O O . THR A 1 83 ? -18.406 -27.943 14.539 1.00 50.81 83 THR A O 1
ATOM 671 N N . LYS A 1 84 ? -17.824 -26.513 16.180 1.00 55.59 84 LYS A N 1
ATOM 672 C CA . LYS A 1 84 ? -17.771 -25.333 15.303 1.00 55.59 84 LYS A CA 1
ATOM 673 C C . LYS A 1 84 ? -16.761 -25.699 14.212 1.00 55.59 84 LYS A C 1
ATOM 675 O O . LYS A 1 84 ? -15.638 -26.039 14.594 1.00 55.59 84 LYS A O 1
ATOM 680 N N . PRO A 1 85 ? -17.150 -25.720 12.923 1.00 57.38 85 PRO A N 1
ATOM 681 C CA . PRO A 1 85 ? -16.234 -26.098 11.858 1.00 57.38 85 PRO A CA 1
ATOM 682 C C . PRO A 1 85 ? -14.968 -25.284 12.069 1.00 57.38 85 PRO A C 1
ATOM 684 O O . PRO A 1 85 ? -15.085 -24.071 12.278 1.00 57.38 85 PRO A O 1
ATOM 687 N N . GLU A 1 86 ? -13.822 -25.974 12.153 1.00 56.19 86 GLU A N 1
ATOM 688 C CA . GLU A 1 86 ? -12.507 -25.363 12.351 1.00 56.19 86 GLU A CA 1
ATOM 689 C C . GLU A 1 86 ? -12.494 -24.063 11.566 1.00 56.19 86 GLU A C 1
ATOM 691 O O . GLU A 1 86 ? -12.679 -24.077 10.346 1.00 56.19 86 GLU A O 1
ATOM 696 N N . SER A 1 87 ? -12.450 -22.945 12.299 1.00 63.91 87 SER A N 1
ATOM 697 C CA . SER A 1 87 ? -12.678 -21.622 11.735 1.00 63.91 87 SER A CA 1
ATOM 698 C C . SER A 1 87 ? -11.808 -21.502 10.499 1.00 63.91 87 SER A C 1
ATOM 700 O O . SER A 1 87 ? -10.588 -21.622 10.629 1.00 63.91 87 SER A O 1
ATOM 702 N N . ALA A 1 88 ? -12.434 -21.349 9.329 1.00 71.75 88 ALA A N 1
ATOM 703 C CA . ALA A 1 88 ? -11.728 -21.286 8.061 1.00 71.75 88 ALA A CA 1
ATOM 704 C C . ALA A 1 88 ? -10.557 -20.314 8.223 1.00 71.75 88 ALA A C 1
ATOM 706 O O . ALA A 1 88 ? -10.765 -19.137 8.515 1.00 71.75 88 ALA A O 1
ATOM 707 N N . VAL A 1 89 ? -9.331 -20.840 8.160 1.00 80.88 89 VAL A N 1
ATOM 708 C CA . VAL A 1 89 ? -8.131 -20.035 8.376 1.00 80.88 89 VAL A CA 1
ATOM 709 C C . VAL A 1 89 ? -8.122 -18.974 7.285 1.00 80.88 89 VAL A C 1
ATOM 711 O O . VAL A 1 89 ? -8.098 -19.315 6.100 1.00 80.88 89 VAL A O 1
ATOM 714 N N . ASP A 1 90 ? -8.186 -17.701 7.685 1.00 84.62 90 ASP A N 1
ATOM 715 C CA . ASP A 1 90 ? -8.171 -16.584 6.745 1.00 84.62 90 ASP A CA 1
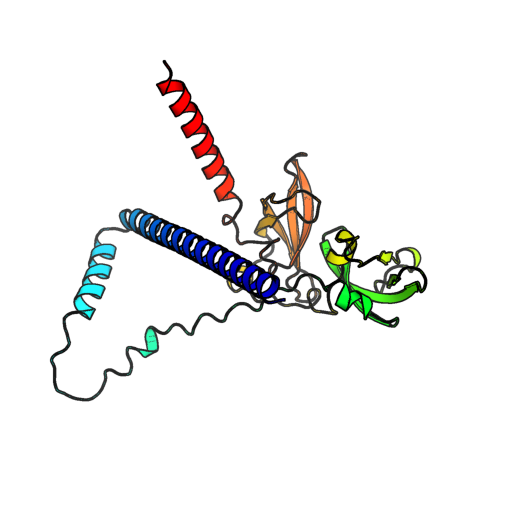ATOM 716 C C . ASP A 1 90 ? -6.970 -16.753 5.790 1.00 84.62 90 ASP A C 1
ATOM 718 O O . ASP A 1 90 ? -5.840 -16.968 6.250 1.00 84.62 90 ASP A O 1
ATOM 722 N N . PRO A 1 91 ? -7.169 -16.672 4.462 1.00 88.88 91 PRO A N 1
ATOM 723 C CA . PRO A 1 91 ? -6.087 -16.835 3.507 1.00 88.88 91 PRO A CA 1
ATOM 724 C C . PRO A 1 91 ? -5.002 -15.792 3.767 1.00 88.88 91 PRO A C 1
ATOM 726 O O . PRO A 1 91 ? -5.281 -14.592 3.861 1.00 88.88 91 PRO A O 1
ATOM 729 N N . VAL A 1 92 ? -3.749 -16.250 3.821 1.00 93.50 92 VAL A N 1
ATOM 730 C CA . VAL A 1 92 ? -2.585 -15.399 4.092 1.00 93.50 92 VAL A CA 1
ATOM 731 C C . VAL A 1 92 ? -2.568 -14.201 3.136 1.00 93.50 92 VAL A C 1
ATOM 733 O O . VAL A 1 92 ? -2.733 -14.338 1.918 1.00 93.50 92 VAL A O 1
ATOM 736 N N . PHE A 1 93 ? -2.387 -13.006 3.697 1.00 95.06 93 PHE A N 1
ATOM 737 C CA . PHE A 1 93 ? -2.246 -11.774 2.930 1.00 95.06 93 PHE A CA 1
ATOM 738 C C . PHE A 1 93 ? -0.789 -11.598 2.486 1.00 95.06 93 PHE A C 1
ATOM 740 O O . PHE A 1 93 ? 0.093 -11.347 3.307 1.00 95.06 93 PHE A O 1
ATOM 747 N N . VAL A 1 94 ? -0.536 -11.726 1.182 1.00 95.19 94 VAL A N 1
ATOM 748 C CA . VAL A 1 94 ? 0.786 -11.507 0.576 1.00 95.19 94 VAL A CA 1
ATOM 749 C C . VAL A 1 94 ? 0.812 -10.103 -0.020 1.00 95.19 94 VAL A C 1
ATOM 751 O O . VAL A 1 94 ? 0.218 -9.863 -1.066 1.00 95.19 94 VAL A O 1
ATOM 754 N N . ALA A 1 95 ? 1.456 -9.170 0.684 1.00 90.19 95 ALA A N 1
ATOM 755 C CA . ALA A 1 95 ? 1.370 -7.738 0.389 1.00 90.19 95 ALA A CA 1
ATOM 756 C C . ALA A 1 95 ? 2.214 -7.274 -0.809 1.00 90.19 95 ALA A C 1
ATOM 758 O O . ALA A 1 95 ? 1.872 -6.296 -1.459 1.00 90.19 95 ALA A O 1
ATOM 759 N N . CYS A 1 96 ? 3.350 -7.912 -1.073 1.00 95.44 96 CYS A N 1
ATOM 760 C CA . CYS A 1 96 ? 4.277 -7.486 -2.120 1.00 95.44 96 CYS A CA 1
ATOM 761 C C . CYS A 1 96 ? 4.935 -8.722 -2.723 1.00 95.44 96 CYS A C 1
ATOM 763 O O . CYS A 1 96 ? 5.042 -9.754 -2.054 1.00 95.44 96 CYS A O 1
ATOM 765 N N . MET A 1 97 ? 5.373 -8.619 -3.975 1.00 96.12 97 MET A N 1
ATOM 766 C CA . MET A 1 97 ? 6.197 -9.661 -4.578 1.00 96.12 97 MET A CA 1
ATOM 767 C C . MET A 1 97 ? 7.623 -9.611 -4.019 1.00 96.12 97 MET A C 1
ATOM 769 O O . MET A 1 97 ? 8.067 -8.608 -3.463 1.00 96.12 97 MET A O 1
ATOM 773 N N . THR A 1 98 ? 8.342 -10.715 -4.153 1.00 96.38 98 THR A N 1
ATOM 774 C CA . THR A 1 98 ? 9.765 -10.797 -3.803 1.00 96.38 98 THR A CA 1
ATOM 775 C C . THR A 1 98 ? 10.641 -10.170 -4.891 1.00 96.38 98 THR A C 1
ATOM 777 O O . THR A 1 98 ? 10.210 -10.029 -6.037 1.00 96.38 98 THR A O 1
ATOM 780 N N . ALA A 1 99 ? 11.896 -9.839 -4.568 1.00 95.56 99 ALA A N 1
ATOM 781 C CA . ALA A 1 99 ? 12.852 -9.348 -5.566 1.00 95.56 99 ALA A CA 1
ATOM 782 C C . ALA A 1 99 ? 13.106 -10.376 -6.685 1.00 95.56 99 ALA A C 1
ATOM 784 O O . ALA A 1 99 ? 13.350 -10.027 -7.833 1.00 95.56 99 ALA A O 1
ATOM 785 N N . GLU A 1 100 ? 13.020 -11.669 -6.372 1.00 96.00 100 GLU A N 1
ATOM 786 C CA . GLU A 1 100 ? 13.143 -12.726 -7.375 1.00 96.00 100 GLU A CA 1
ATOM 787 C C . GLU A 1 100 ? 11.942 -12.772 -8.326 1.00 96.00 100 GLU A C 1
ATOM 789 O O . GLU A 1 100 ? 12.108 -12.998 -9.520 1.00 96.00 100 GLU A O 1
ATOM 794 N N . GLU A 1 101 ? 10.733 -12.533 -7.820 1.00 96.50 101 GLU A N 1
ATOM 795 C CA . GLU A 1 101 ? 9.536 -12.438 -8.657 1.00 96.50 101 GLU A CA 1
ATOM 796 C C . GLU A 1 101 ? 9.560 -11.182 -9.534 1.00 96.50 101 GLU A C 1
ATOM 798 O O . GLU A 1 101 ? 9.225 -11.272 -10.712 1.00 96.50 101 GLU A O 1
ATOM 803 N N . SER A 1 102 ? 10.018 -10.042 -9.004 1.00 96.00 102 SER A N 1
ATOM 804 C CA . SER A 1 102 ? 10.138 -8.805 -9.785 1.00 96.00 102 SER A CA 1
ATOM 805 C C . SER A 1 102 ? 11.178 -8.926 -10.905 1.00 96.00 102 SER A C 1
ATOM 807 O O . SER A 1 102 ? 10.956 -8.429 -12.006 1.00 96.00 102 SER A O 1
ATOM 809 N N . ARG A 1 103 ? 12.275 -9.668 -10.681 1.00 94.38 103 ARG A N 1
ATOM 810 C CA . ARG A 1 103 ? 13.284 -9.978 -11.712 1.00 94.38 103 ARG A CA 1
ATOM 811 C C . ARG A 1 103 ? 12.732 -10.767 -12.901 1.00 94.38 103 ARG A C 1
ATOM 813 O O . ARG A 1 103 ? 13.363 -10.764 -13.959 1.00 94.38 103 ARG A O 1
ATOM 820 N N . ARG A 1 104 ? 11.600 -11.451 -12.742 1.00 96.25 104 ARG A N 1
ATOM 821 C CA . ARG A 1 104 ? 10.973 -12.262 -13.796 1.00 96.25 104 ARG A CA 1
ATOM 822 C C . ARG A 1 104 ? 9.922 -11.503 -14.601 1.00 96.25 104 ARG A C 1
ATOM 824 O O . ARG A 1 104 ? 9.364 -12.097 -15.510 1.00 96.25 104 ARG A O 1
ATOM 831 N N . LEU A 1 105 ? 9.647 -10.244 -14.260 1.00 96.81 105 LEU A N 1
ATOM 832 C CA . LEU A 1 105 ? 8.708 -9.418 -15.012 1.00 96.81 105 LEU A CA 1
ATOM 833 C C . LEU A 1 105 ? 9.274 -9.070 -16.387 1.00 96.81 105 LEU A C 1
ATOM 835 O O . LEU A 1 105 ? 10.418 -8.616 -16.498 1.00 96.81 105 LEU A O 1
ATOM 839 N N . ASP A 1 106 ? 8.441 -9.214 -17.408 1.00 97.56 106 ASP A N 1
ATOM 840 C CA . ASP A 1 106 ? 8.739 -8.835 -18.781 1.00 97.56 106 ASP A CA 1
ATOM 841 C C . ASP A 1 106 ? 7.872 -7.657 -19.243 1.00 97.56 106 ASP A C 1
ATOM 843 O O . ASP A 1 106 ? 6.837 -7.326 -18.660 1.00 97.56 106 ASP A O 1
ATOM 847 N N . VAL A 1 107 ? 8.316 -6.977 -20.303 1.00 98.38 107 VAL A N 1
ATOM 848 C CA . VAL A 1 107 ? 7.537 -5.893 -20.916 1.00 98.38 107 VAL A CA 1
ATOM 849 C C . VAL A 1 107 ? 6.199 -6.448 -21.404 1.00 98.38 107 VAL A C 1
ATOM 851 O O . VAL A 1 107 ? 6.148 -7.451 -22.112 1.00 98.38 107 VAL A O 1
ATOM 854 N N . GLY A 1 108 ? 5.115 -5.772 -21.032 1.00 98.31 108 GLY A N 1
ATOM 855 C CA . GLY A 1 108 ? 3.741 -6.194 -21.280 1.00 98.31 108 GLY A CA 1
ATOM 856 C C . GLY A 1 108 ? 3.058 -6.819 -20.063 1.00 98.31 108 GLY A C 1
ATOM 857 O O . GLY A 1 108 ? 1.822 -6.795 -20.012 1.00 98.31 108 GLY A O 1
ATOM 858 N N . ASP A 1 109 ? 3.816 -7.296 -19.069 1.00 98.56 109 ASP A N 1
ATOM 859 C CA . ASP A 1 109 ? 3.249 -7.854 -17.842 1.00 98.56 109 ASP A CA 1
ATOM 860 C C . ASP A 1 109 ? 2.448 -6.810 -17.070 1.00 98.56 109 ASP A C 1
ATOM 862 O O . ASP A 1 109 ? 2.786 -5.627 -17.015 1.00 98.56 109 ASP A O 1
ATOM 866 N N . SER A 1 110 ? 1.372 -7.266 -16.435 1.00 98.62 110 SER A N 1
ATOM 867 C CA . SER A 1 110 ? 0.590 -6.441 -15.520 1.00 98.62 110 SER A CA 1
ATOM 868 C C . SER A 1 110 ? 0.981 -6.719 -14.071 1.00 98.62 110 SER A C 1
ATOM 870 O O . SER A 1 110 ? 1.283 -7.851 -13.700 1.00 98.62 110 SER A O 1
ATOM 872 N N . ILE A 1 111 ? 0.918 -5.694 -13.229 1.00 98.62 111 ILE A N 1
ATOM 873 C CA . ILE A 1 111 ? 1.210 -5.755 -11.793 1.00 98.62 111 ILE A CA 1
ATOM 874 C C . ILE A 1 111 ? 0.173 -4.944 -11.011 1.00 98.62 111 ILE A C 1
ATOM 876 O O . ILE A 1 111 ? -0.592 -4.178 -11.596 1.00 98.62 111 ILE A O 1
ATOM 880 N N . ASP A 1 112 ? 0.157 -5.109 -9.692 1.00 98.56 112 ASP A N 1
ATOM 881 C CA . ASP A 1 112 ? -0.479 -4.155 -8.785 1.00 98.56 112 ASP A CA 1
ATOM 882 C C . ASP A 1 112 ? 0.608 -3.212 -8.244 1.00 98.56 112 ASP A C 1
ATOM 884 O O . ASP A 1 112 ? 1.579 -3.665 -7.633 1.00 98.56 112 ASP A O 1
ATOM 888 N N . LEU A 1 113 ? 0.452 -1.909 -8.469 1.00 98.38 113 LEU A N 1
ATOM 889 C CA . LEU A 1 113 ? 1.387 -0.863 -8.068 1.00 98.38 113 LEU A CA 1
ATOM 890 C C . LEU A 1 113 ? 0.793 -0.006 -6.949 1.00 98.38 113 LEU A C 1
ATOM 892 O O . LEU A 1 113 ? -0.272 0.582 -7.113 1.00 98.38 113 LEU A O 1
ATOM 896 N N . ARG A 1 114 ? 1.509 0.114 -5.829 1.00 97.81 114 ARG A N 1
ATOM 897 C CA . ARG A 1 114 ? 1.182 1.010 -4.718 1.00 97.81 114 ARG A CA 1
ATOM 898 C C . ARG A 1 114 ? 1.644 2.431 -5.029 1.00 97.81 114 ARG A C 1
ATOM 900 O O . ARG A 1 114 ? 2.846 2.692 -5.186 1.00 97.81 114 ARG A O 1
ATOM 907 N N . ASN A 1 115 ? 0.706 3.368 -5.072 1.00 95.94 115 ASN A N 1
ATOM 908 C CA . ASN A 1 115 ? 1.018 4.786 -5.203 1.00 95.94 115 ASN A CA 1
ATOM 909 C C . ASN A 1 115 ? 1.426 5.421 -3.863 1.00 95.94 115 ASN A C 1
ATOM 911 O O . ASN A 1 115 ? 1.468 4.771 -2.816 1.00 95.94 115 ASN A O 1
ATOM 915 N N . VAL A 1 116 ? 1.749 6.714 -3.898 1.00 93.12 116 VAL A N 1
ATOM 916 C CA . VAL A 1 116 ? 2.236 7.465 -2.728 1.00 93.12 116 VAL A CA 1
ATOM 917 C C . VAL A 1 116 ? 1.210 7.557 -1.595 1.00 93.12 116 VAL A C 1
ATOM 919 O O . VAL A 1 116 ? 1.590 7.674 -0.435 1.00 93.12 116 VAL A O 1
ATOM 922 N N . HIS A 1 117 ? -0.082 7.423 -1.904 1.00 94.88 117 HIS A N 1
ATOM 923 C CA . HIS A 1 117 ? -1.164 7.415 -0.917 1.00 94.88 117 HIS A CA 1
ATOM 924 C C . HIS A 1 117 ? -1.478 6.013 -0.385 1.00 94.88 117 HIS A C 1
ATOM 926 O O . HIS A 1 117 ? -2.412 5.852 0.397 1.00 94.88 117 HIS A O 1
ATOM 932 N N . GLY A 1 118 ? -0.721 4.997 -0.804 1.00 96.19 118 GLY A N 1
ATOM 933 C CA . GLY A 1 118 ? -0.870 3.621 -0.350 1.00 96.19 118 GLY A CA 1
ATOM 934 C C . GLY A 1 118 ? -1.882 2.785 -1.139 1.00 96.19 118 GLY A C 1
ATOM 935 O O . GLY A 1 118 ? -2.044 1.609 -0.817 1.00 96.19 118 GLY A O 1
ATOM 936 N N . TYR A 1 119 ? -2.529 3.354 -2.162 1.00 97.50 119 TYR A N 1
ATOM 937 C CA . TYR A 1 119 ? -3.524 2.664 -2.985 1.00 97.50 119 TYR A CA 1
ATOM 938 C C . TYR A 1 119 ? -2.836 1.794 -4.035 1.00 97.50 119 TYR A C 1
ATOM 940 O O . TYR A 1 119 ? -1.915 2.260 -4.703 1.00 97.50 119 TYR A O 1
ATOM 948 N N . PHE A 1 120 ? -3.282 0.548 -4.180 1.00 97.88 120 PHE A N 1
ATOM 949 C CA . PHE A 1 120 ? -2.838 -0.361 -5.229 1.00 97.88 120 PHE A CA 1
ATOM 950 C C . PHE A 1 120 ? -3.739 -0.251 -6.458 1.00 97.88 120 PHE A C 1
ATOM 952 O O . PHE A 1 120 ? -4.934 -0.563 -6.411 1.00 97.88 120 PHE A O 1
ATOM 959 N N . GLU A 1 121 ? -3.131 0.124 -7.576 1.00 97.50 121 GLU A N 1
ATOM 960 C CA . GLU A 1 121 ? -3.745 0.195 -8.898 1.00 97.50 121 GLU A CA 1
ATOM 961 C C . GLU A 1 121 ? -3.080 -0.778 -9.873 1.00 97.50 121 GLU A C 1
ATOM 963 O O . GLU A 1 121 ? -1.949 -1.208 -9.666 1.00 97.50 121 GLU A O 1
ATOM 968 N N . ILE A 1 122 ? -3.797 -1.178 -10.923 1.00 98.25 122 ILE A N 1
ATOM 969 C CA . ILE A 1 122 ? -3.217 -2.044 -11.953 1.00 98.25 122 ILE A CA 1
ATOM 970 C C . ILE A 1 122 ? -2.286 -1.189 -12.811 1.00 98.25 122 ILE A C 1
ATOM 972 O O . ILE A 1 122 ? -2.719 -0.171 -13.344 1.00 98.25 122 ILE A O 1
ATOM 976 N N . ALA A 1 123 ? -1.046 -1.633 -12.981 1.00 98.56 123 ALA A N 1
ATOM 977 C CA . ALA A 1 123 ? -0.069 -1.026 -13.878 1.00 98.56 123 ALA A CA 1
ATOM 978 C C . ALA A 1 123 ? 0.474 -2.069 -14.862 1.00 98.56 123 ALA A C 1
ATOM 980 O O . ALA A 1 123 ? 0.362 -3.274 -14.625 1.00 98.56 123 ALA A O 1
ATOM 981 N N . GLN A 1 124 ? 1.067 -1.606 -15.958 1.00 98.75 124 GLN A N 1
ATOM 982 C CA . GLN A 1 124 ? 1.720 -2.431 -16.967 1.00 98.75 124 GLN A CA 1
ATOM 983 C C . GLN A 1 124 ? 3.206 -2.089 -17.046 1.00 98.75 124 GLN A C 1
ATOM 985 O O . GLN A 1 124 ? 3.573 -0.917 -17.027 1.00 98.75 124 GLN A O 1
ATOM 990 N N . VAL A 1 125 ? 4.060 -3.102 -17.156 1.00 98.62 125 VAL A N 1
ATOM 991 C CA . VAL A 1 125 ? 5.487 -2.924 -17.432 1.00 98.62 125 VAL A CA 1
ATOM 992 C C . VAL A 1 125 ? 5.647 -2.489 -18.888 1.00 98.62 125 VAL A C 1
ATOM 994 O O . VAL A 1 125 ? 5.295 -3.238 -19.798 1.00 98.62 125 VAL A O 1
ATOM 997 N N . THR A 1 126 ? 6.153 -1.281 -19.121 1.00 98.62 126 THR A N 1
ATOM 998 C CA . THR A 1 126 ? 6.289 -0.695 -20.467 1.00 98.62 126 THR A CA 1
ATOM 999 C C . THR A 1 126 ? 7.707 -0.732 -21.001 1.00 98.62 126 THR A C 1
ATOM 1001 O O . THR A 1 126 ? 7.897 -0.722 -22.215 1.00 98.62 126 THR A O 1
ATOM 1004 N N . ASP A 1 127 ? 8.697 -0.793 -20.116 1.00 98.38 127 ASP A N 1
ATOM 1005 C CA . ASP A 1 127 ? 10.103 -0.822 -20.501 1.00 98.38 127 ASP A CA 1
ATOM 1006 C C . ASP A 1 127 ? 10.946 -1.540 -19.443 1.00 98.38 127 ASP A C 1
ATOM 1008 O O . ASP A 1 127 ? 10.547 -1.668 -18.280 1.00 98.38 127 ASP A O 1
ATOM 1012 N N . ARG A 1 128 ? 12.132 -1.999 -19.840 1.00 97.00 128 ARG A N 1
ATOM 1013 C CA . ARG A 1 128 ? 13.088 -2.681 -18.975 1.00 97.00 128 ARG A CA 1
ATOM 1014 C C . ARG A 1 128 ? 14.508 -2.246 -19.302 1.00 97.00 128 ARG A C 1
ATOM 1016 O O . ARG A 1 128 ? 15.007 -2.418 -20.410 1.00 97.00 128 ARG A O 1
ATOM 1023 N N . SER A 1 129 ? 15.189 -1.736 -18.288 1.00 96.19 129 SER A N 1
ATOM 1024 C CA . SER A 1 129 ? 16.583 -1.340 -18.382 1.00 96.19 129 SER A CA 1
ATOM 1025 C C . SER A 1 129 ? 17.484 -2.570 -18.327 1.00 96.19 129 SER A C 1
ATOM 1027 O O . SER A 1 129 ? 17.493 -3.327 -17.354 1.00 96.19 129 SER A O 1
ATOM 1029 N N . VAL A 1 130 ? 18.274 -2.758 -19.384 1.00 90.50 130 VAL A N 1
ATOM 1030 C CA . VAL A 1 130 ? 19.220 -3.877 -19.506 1.00 90.50 130 VAL A CA 1
ATOM 1031 C C . VAL A 1 130 ? 20.417 -3.712 -18.562 1.00 90.50 130 VAL A C 1
ATOM 1033 O O . VAL A 1 130 ? 20.988 -4.703 -18.118 1.00 90.50 130 VAL A O 1
ATOM 1036 N N . SER A 1 131 ? 20.809 -2.475 -18.245 1.00 92.62 131 SER A N 1
ATOM 1037 C CA . SER A 1 131 ? 22.043 -2.190 -17.502 1.00 92.62 131 SER A CA 1
ATOM 1038 C C . SER A 1 131 ? 21.914 -2.379 -15.991 1.00 92.62 131 SER A C 1
ATOM 1040 O O . SER A 1 131 ? 22.876 -2.789 -15.349 1.00 92.62 131 SER A O 1
ATOM 1042 N N . ASP A 1 132 ? 20.748 -2.078 -15.420 1.00 90.69 132 ASP A N 1
ATOM 1043 C CA . ASP A 1 132 ? 20.527 -2.060 -13.967 1.00 90.69 132 ASP A CA 1
ATOM 1044 C C . ASP A 1 132 ? 19.311 -2.884 -13.515 1.00 90.69 132 ASP A C 1
ATOM 1046 O O . ASP A 1 132 ? 19.024 -2.956 -12.320 1.00 90.69 132 ASP A O 1
ATOM 1050 N N . GLY A 1 133 ? 18.607 -3.531 -14.449 1.00 88.50 133 GLY A N 1
ATOM 1051 C CA . GLY A 1 133 ? 17.469 -4.398 -14.150 1.00 88.50 133 GLY A CA 1
ATOM 1052 C C . GLY A 1 133 ? 16.224 -3.662 -13.652 1.00 88.50 133 GLY A C 1
ATOM 1053 O O . GLY A 1 133 ? 15.275 -4.322 -13.224 1.00 88.50 133 GLY A O 1
ATOM 1054 N N . ARG A 1 134 ? 16.199 -2.322 -13.707 1.00 96.19 134 ARG A N 1
ATOM 1055 C CA . ARG A 1 134 ? 14.992 -1.536 -13.432 1.00 96.19 134 ARG A CA 1
ATOM 1056 C C . ARG A 1 134 ? 13.948 -1.759 -14.514 1.00 96.19 134 ARG A C 1
ATOM 1058 O O . ARG A 1 134 ? 14.272 -2.080 -15.657 1.00 96.19 134 ARG A O 1
ATOM 1065 N N . PHE A 1 135 ? 12.693 -1.519 -14.175 1.00 97.56 135 PHE A N 1
ATOM 1066 C CA . PHE A 1 135 ? 11.602 -1.548 -15.141 1.00 97.56 135 PHE A CA 1
ATOM 1067 C C . PHE A 1 135 ? 10.728 -0.306 -15.003 1.00 97.56 135 PHE A C 1
ATOM 1069 O O . PHE A 1 135 ? 10.592 0.259 -13.914 1.00 97.56 135 PHE A O 1
ATOM 1076 N N . LYS A 1 136 ? 10.187 0.143 -16.133 1.00 98.31 136 LYS A N 1
ATOM 1077 C CA . LYS A 1 136 ? 9.265 1.269 -16.222 1.00 98.31 136 LYS A CA 1
ATOM 1078 C C . LYS A 1 136 ? 7.847 0.732 -16.176 1.00 98.31 136 LYS A C 1
ATOM 1080 O O . LYS A 1 136 ? 7.543 -0.269 -16.827 1.00 98.31 136 LYS A O 1
ATOM 1085 N N . VAL A 1 137 ? 6.989 1.388 -15.410 1.00 98.56 137 VAL A N 1
ATOM 1086 C CA . VAL A 1 137 ? 5.581 1.019 -15.293 1.00 98.56 137 VAL A CA 1
ATOM 1087 C C . VAL A 1 137 ? 4.689 2.179 -15.693 1.00 98.56 137 VAL A C 1
ATOM 1089 O O . VAL A 1 137 ? 4.973 3.330 -15.361 1.00 98.56 137 VAL A O 1
ATOM 1092 N N . HIS A 1 138 ? 3.600 1.843 -16.370 1.00 98.62 138 HIS A N 1
ATOM 1093 C CA . HIS A 1 138 ? 2.544 2.755 -16.774 1.00 98.62 138 HIS A CA 1
ATOM 1094 C C . HIS A 1 138 ? 1.235 2.354 -16.105 1.00 98.62 138 HIS A C 1
ATOM 1096 O O . HIS A 1 138 ? 0.842 1.185 -16.138 1.00 98.62 138 HIS A O 1
ATOM 1102 N N . VAL A 1 139 ? 0.535 3.320 -15.522 1.00 98.31 139 VAL A N 1
ATOM 1103 C CA . VAL A 1 139 ? -0.825 3.117 -15.023 1.00 98.31 139 VAL A CA 1
ATOM 1104 C C . VAL A 1 139 ? -1.807 3.495 -16.136 1.00 98.31 139 VAL A C 1
ATOM 1106 O O . VAL A 1 139 ? -1.833 4.659 -16.540 1.00 98.31 139 VAL A O 1
ATOM 1109 N N . PRO A 1 140 ? -2.656 2.566 -16.616 1.00 97.62 140 PRO A N 1
ATOM 1110 C CA . PRO A 1 140 ? -3.614 2.863 -17.672 1.00 97.62 140 PRO A CA 1
ATOM 1111 C C . PRO A 1 140 ? -4.518 4.056 -17.337 1.00 97.62 140 PRO A C 1
ATOM 1113 O O . PRO A 1 140 ? -5.168 4.086 -16.293 1.00 97.62 140 PRO A O 1
ATOM 1116 N N . GLY A 1 141 ? -4.594 5.012 -18.264 1.00 96.81 141 GLY A N 1
ATOM 1117 C CA . GLY A 1 141 ? -5.405 6.227 -18.129 1.00 96.81 141 GLY A CA 1
ATOM 1118 C C . GLY A 1 141 ? -4.670 7.422 -17.516 1.00 96.81 141 GLY A C 1
ATOM 1119 O O . GLY A 1 141 ? -5.245 8.507 -17.477 1.00 96.81 141 GLY A O 1
ATOM 1120 N N . GLN A 1 142 ? -3.422 7.251 -17.073 1.00 97.31 142 GLN A N 1
ATOM 1121 C CA . GLN A 1 142 ? -2.535 8.364 -16.727 1.00 97.31 142 GLN A CA 1
ATOM 1122 C C . GLN A 1 142 ? -1.726 8.810 -17.953 1.00 97.31 142 GLN A C 1
ATOM 1124 O O . GLN A 1 142 ? -1.604 8.070 -18.930 1.00 97.31 142 GLN A O 1
ATOM 1129 N N . ASP A 1 143 ? -1.191 10.031 -17.922 1.00 97.81 143 ASP A N 1
ATOM 1130 C CA . ASP A 1 143 ? -0.279 10.499 -18.970 1.00 97.81 143 ASP A CA 1
ATOM 1131 C C . ASP A 1 143 ? 1.079 9.763 -18.855 1.00 97.81 143 ASP A C 1
ATOM 1133 O O . ASP A 1 143 ? 1.577 9.608 -17.735 1.00 97.81 143 ASP A O 1
ATOM 1137 N N . PRO A 1 144 ? 1.690 9.296 -19.966 1.00 97.75 144 PRO A N 1
ATOM 1138 C CA . PRO A 1 144 ? 2.997 8.629 -19.957 1.00 97.75 144 PRO A CA 1
ATOM 1139 C C . PRO A 1 144 ? 4.154 9.422 -19.324 1.00 97.75 144 PRO A C 1
ATOM 1141 O O . PRO A 1 144 ? 5.192 8.832 -19.008 1.00 97.75 144 PRO A O 1
ATOM 1144 N N . GLU A 1 145 ? 4.021 10.739 -19.139 1.00 97.31 145 GLU A N 1
ATOM 1145 C CA . GLU A 1 145 ? 4.990 11.542 -1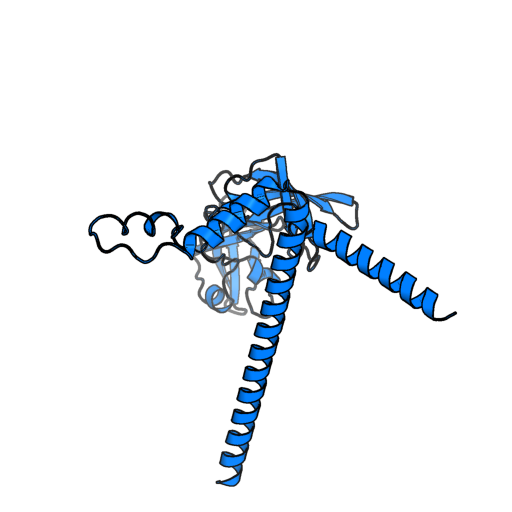8.380 1.00 97.31 145 GLU A CA 1
ATOM 1146 C C . GLU A 1 145 ? 5.074 11.137 -16.894 1.00 97.31 145 GLU A C 1
ATOM 1148 O O . GLU A 1 145 ? 6.111 11.340 -16.261 1.00 97.31 145 GLU A O 1
ATOM 1153 N N . TRP A 1 146 ? 4.012 10.524 -16.353 1.00 96.75 146 TRP A N 1
ATOM 1154 C CA . TRP A 1 146 ? 3.930 10.042 -14.968 1.00 96.75 146 TRP A CA 1
ATOM 1155 C C . TRP A 1 146 ? 4.397 8.596 -14.798 1.00 96.75 146 TRP A C 1
ATOM 1157 O O . TRP A 1 146 ? 4.331 8.052 -13.694 1.00 96.75 146 TRP A O 1
ATOM 1167 N N . ASP A 1 147 ? 4.882 7.967 -15.869 1.00 98.12 147 ASP A N 1
ATOM 1168 C CA . ASP A 1 147 ? 5.467 6.634 -15.809 1.00 98.12 147 ASP A CA 1
ATOM 1169 C C . ASP A 1 147 ? 6.647 6.591 -14.833 1.00 98.12 147 ASP A C 1
ATOM 1171 O O . ASP A 1 147 ? 7.524 7.459 -14.821 1.00 98.12 147 ASP A O 1
ATOM 1175 N N . ILE A 1 148 ? 6.724 5.514 -14.056 1.00 97.75 148 ILE A N 1
ATOM 1176 C CA . ILE A 1 148 ? 7.682 5.403 -12.957 1.00 97.75 148 ILE A CA 1
ATOM 1177 C C . ILE A 1 148 ? 8.716 4.335 -13.290 1.00 97.75 148 ILE A C 1
ATOM 1179 O O . ILE A 1 148 ? 8.371 3.204 -13.624 1.00 97.75 148 ILE A O 1
ATOM 1183 N N . TRP A 1 149 ? 9.994 4.674 -13.145 1.00 97.88 149 TRP A N 1
ATOM 1184 C CA . TRP A 1 149 ? 11.070 3.686 -13.104 1.00 97.88 149 TRP A CA 1
ATOM 1185 C C . TRP A 1 149 ? 11.208 3.130 -11.691 1.00 97.88 149 TRP A C 1
ATOM 1187 O O . TRP A 1 149 ? 11.435 3.891 -10.752 1.00 97.88 149 TRP A O 1
ATOM 1197 N N . LEU A 1 150 ? 11.110 1.811 -11.550 1.00 97.62 150 LEU A N 1
ATOM 1198 C CA . LEU A 1 150 ? 11.202 1.119 -10.268 1.00 97.62 150 LEU A CA 1
ATOM 1199 C C . LEU A 1 150 ? 12.457 0.255 -10.208 1.00 97.62 150 LEU A C 1
ATOM 1201 O O . LEU A 1 150 ? 12.794 -0.453 -11.161 1.00 97.62 150 LEU A O 1
ATOM 1205 N N . ASN A 1 151 ? 13.127 0.281 -9.058 1.00 96.50 151 ASN A N 1
ATOM 1206 C CA . ASN A 1 151 ? 14.214 -0.635 -8.745 1.00 96.50 151 ASN A CA 1
ATOM 1207 C C . ASN A 1 151 ? 13.785 -1.591 -7.629 1.00 96.50 151 ASN A C 1
ATOM 1209 O O . ASN A 1 151 ? 13.889 -1.253 -6.457 1.00 96.50 151 ASN A O 1
ATOM 1213 N N . CYS A 1 152 ? 13.339 -2.794 -7.990 1.00 93.94 152 CYS A N 1
ATOM 1214 C CA . CYS A 1 152 ? 12.872 -3.803 -7.034 1.00 93.94 152 CYS A CA 1
ATOM 1215 C C . CYS A 1 152 ? 13.986 -4.757 -6.559 1.00 93.94 152 CYS A C 1
ATOM 1217 O O . CYS A 1 152 ? 13.723 -5.939 -6.326 1.00 93.94 152 CYS A O 1
ATOM 1219 N N . SER A 1 153 ? 15.229 -4.275 -6.450 1.00 93.44 153 SER A N 1
ATOM 1220 C CA . SER A 1 153 ? 16.332 -5.029 -5.849 1.00 93.44 153 SER A CA 1
ATOM 1221 C C . SER A 1 153 ? 16.167 -5.158 -4.331 1.00 93.44 153 SER A C 1
ATOM 1223 O O . SER A 1 153 ? 15.533 -4.326 -3.683 1.00 93.44 153 SER A O 1
ATOM 1225 N N . ASP A 1 154 ? 16.826 -6.151 -3.728 1.00 90.00 154 ASP A N 1
ATOM 1226 C CA . ASP A 1 154 ? 16.862 -6.302 -2.263 1.00 90.00 154 ASP A CA 1
ATOM 1227 C C . ASP A 1 154 ? 17.489 -5.083 -1.554 1.00 90.00 154 ASP A C 1
ATOM 1229 O O . ASP A 1 154 ? 17.192 -4.802 -0.395 1.00 90.00 154 ASP A O 1
ATOM 1233 N N . SER A 1 155 ? 18.332 -4.323 -2.263 1.00 92.25 155 SER A N 1
ATOM 1234 C CA . SER A 1 155 ? 18.927 -3.074 -1.777 1.00 92.25 155 SER A CA 1
ATOM 1235 C C . SER A 1 155 ? 17.983 -1.867 -1.822 1.00 92.25 155 SER A C 1
ATOM 1237 O O . SER A 1 155 ? 18.303 -0.843 -1.221 1.00 92.25 155 SER A O 1
ATOM 1239 N N . ASN A 1 156 ? 16.829 -1.969 -2.490 1.00 92.00 156 ASN A N 1
ATOM 1240 C CA . ASN A 1 156 ? 15.806 -0.926 -2.522 1.00 92.00 156 ASN A CA 1
ATOM 1241 C C . ASN A 1 156 ? 14.440 -1.473 -2.061 1.00 92.00 156 ASN A C 1
ATOM 1243 O O . ASN A 1 156 ? 13.522 -1.699 -2.858 1.00 92.00 156 ASN A O 1
ATOM 1247 N N . PRO A 1 157 ? 14.265 -1.658 -0.742 1.00 89.94 157 PRO A N 1
ATOM 1248 C CA . PRO A 1 157 ? 13.035 -2.209 -0.189 1.00 89.94 157 PRO A CA 1
ATOM 1249 C C . PRO A 1 157 ? 11.826 -1.280 -0.361 1.00 89.94 157 PRO A C 1
ATOM 1251 O O . PRO A 1 157 ? 10.699 -1.738 -0.189 1.00 89.94 157 PRO A O 1
ATOM 1254 N N . ILE A 1 158 ? 12.028 0.008 -0.661 1.00 92.56 158 ILE A N 1
ATOM 1255 C CA . ILE A 1 158 ? 10.933 0.971 -0.821 1.00 92.56 158 ILE A CA 1
ATOM 1256 C C . ILE A 1 158 ? 10.135 0.635 -2.078 1.00 92.56 158 ILE A C 1
ATOM 1258 O O . ILE A 1 158 ? 8.933 0.396 -1.980 1.00 92.56 158 ILE A O 1
ATOM 1262 N N . ASP A 1 159 ? 10.798 0.541 -3.232 1.00 94.75 159 ASP A N 1
ATOM 1263 C CA . ASP A 1 159 ? 10.132 0.188 -4.490 1.00 94.75 159 ASP A CA 1
ATOM 1264 C C . ASP A 1 159 ? 9.606 -1.245 -4.461 1.00 94.75 159 ASP A C 1
ATOM 1266 O O . ASP A 1 159 ? 8.490 -1.498 -4.911 1.00 94.75 159 ASP A O 1
ATOM 1270 N N . LEU A 1 160 ? 10.347 -2.175 -3.849 1.00 95.06 160 LEU A N 1
ATOM 1271 C CA . LEU A 1 160 ? 9.890 -3.557 -3.721 1.00 95.06 160 LEU A CA 1
ATOM 1272 C C . LEU A 1 160 ? 8.558 -3.658 -2.958 1.00 95.06 160 LEU A C 1
ATOM 1274 O O . LEU A 1 160 ? 7.673 -4.419 -3.345 1.00 95.06 160 LEU A O 1
ATOM 1278 N N . ARG A 1 161 ? 8.366 -2.843 -1.911 1.00 95.06 161 ARG A N 1
ATOM 1279 C CA . ARG A 1 161 ? 7.105 -2.787 -1.151 1.00 95.06 161 ARG A CA 1
ATOM 1280 C C . ARG A 1 161 ? 5.945 -2.135 -1.917 1.00 95.06 161 ARG A C 1
ATOM 1282 O O . ARG A 1 161 ? 4.814 -2.142 -1.430 1.00 95.06 161 ARG A O 1
ATOM 1289 N N . ARG A 1 162 ? 6.201 -1.559 -3.094 1.00 96.81 162 ARG A N 1
ATOM 1290 C CA . ARG A 1 162 ? 5.170 -0.965 -3.957 1.00 96.81 162 ARG A CA 1
ATOM 1291 C C . ARG A 1 162 ? 4.631 -1.937 -4.986 1.00 96.81 162 ARG A C 1
ATOM 1293 O O . ARG A 1 162 ? 3.611 -1.639 -5.590 1.00 96.81 162 ARG A O 1
ATOM 1300 N N . VAL A 1 163 ? 5.292 -3.065 -5.208 1.00 97.94 163 VAL A N 1
ATOM 1301 C CA . VAL A 1 163 ? 4.976 -3.941 -6.332 1.00 97.94 163 VAL A CA 1
ATOM 1302 C C . VAL A 1 163 ? 4.395 -5.253 -5.818 1.00 97.94 163 VAL A C 1
ATOM 1304 O O . VAL A 1 163 ? 4.98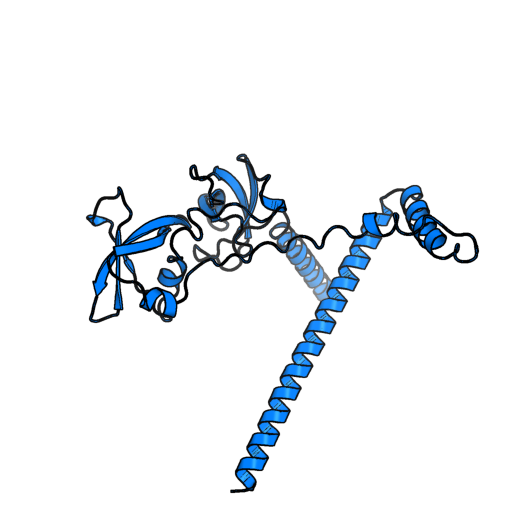5 -5.943 -4.987 1.00 97.94 163 VAL A O 1
ATOM 1307 N N . ALA A 1 164 ? 3.217 -5.610 -6.317 1.00 98.19 164 ALA A N 1
ATOM 1308 C CA . ALA A 1 164 ? 2.525 -6.852 -6.009 1.00 98.19 164 ALA A CA 1
ATOM 1309 C C . ALA A 1 164 ? 2.063 -7.549 -7.295 1.00 98.19 164 ALA A C 1
ATOM 1311 O O . ALA A 1 164 ? 2.018 -6.958 -8.377 1.00 98.19 164 ALA A O 1
ATOM 1312 N N . LYS A 1 165 ? 1.750 -8.844 -7.195 1.00 98.19 165 LYS A N 1
ATOM 1313 C CA . LYS A 1 165 ? 1.287 -9.626 -8.351 1.00 98.19 165 LYS A CA 1
ATOM 1314 C C . LYS A 1 165 ? -0.012 -9.041 -8.896 1.00 98.19 165 LYS A C 1
ATOM 1316 O O . LYS A 1 165 ? -0.841 -8.562 -8.122 1.00 98.19 165 LYS A O 1
ATOM 1321 N N . HIS A 1 166 ? -0.210 -9.136 -10.208 1.00 98.25 166 HIS A N 1
ATOM 1322 C CA . HIS A 1 166 ? -1.425 -8.659 -10.865 1.00 98.25 166 HIS A CA 1
ATOM 1323 C C . HIS A 1 166 ? -2.690 -9.130 -10.139 1.00 98.25 166 HIS A C 1
ATOM 1325 O O . HIS A 1 166 ? -2.868 -10.334 -9.936 1.00 98.25 166 HIS A O 1
ATOM 1331 N N . LYS A 1 167 ? -3.568 -8.189 -9.770 1.00 97.31 167 LYS A N 1
ATOM 1332 C CA . LYS A 1 167 ? -4.865 -8.433 -9.111 1.00 97.31 167 LYS A CA 1
ATOM 1333 C C . LYS A 1 167 ? -4.791 -9.102 -7.736 1.00 97.31 167 LYS A C 1
ATOM 1335 O O . LYS A 1 167 ? -5.833 -9.442 -7.176 1.00 97.31 167 LYS A O 1
ATOM 1340 N N . SER A 1 168 ? -3.600 -9.284 -7.171 1.00 97.50 168 SER A N 1
ATOM 1341 C CA . SER A 1 168 ? -3.426 -9.914 -5.860 1.00 97.50 168 SER A CA 1
ATOM 1342 C C . SER A 1 168 ? -3.886 -9.035 -4.694 1.00 97.50 168 SER A C 1
ATOM 1344 O O . SER A 1 168 ? -4.159 -9.571 -3.618 1.00 97.50 168 SER A O 1
ATOM 1346 N N . ILE A 1 169 ? -4.005 -7.718 -4.913 1.00 97.62 169 ILE A N 1
ATOM 1347 C CA . ILE A 1 169 ? -4.449 -6.716 -3.932 1.00 97.62 169 ILE A CA 1
ATOM 1348 C C . ILE A 1 169 ? -5.517 -5.809 -4.538 1.00 97.62 169 ILE A C 1
ATOM 1350 O O . ILE A 1 169 ? -6.576 -5.632 -3.940 1.00 97.62 169 ILE A O 1
ATOM 1354 N N . SER A 1 170 ? -5.296 -5.294 -5.751 1.00 97.62 170 SER A N 1
ATOM 1355 C CA . SER A 1 170 ? -6.196 -4.343 -6.421 1.00 97.62 170 SER A CA 1
ATOM 1356 C C . SER A 1 170 ? -7.592 -4.910 -6.702 1.00 97.62 170 SER A C 1
ATOM 1358 O O . SER A 1 170 ? -8.546 -4.156 -6.896 1.00 97.62 170 SER A O 1
ATOM 1360 N N . ARG A 1 171 ? -7.729 -6.243 -6.705 1.00 97.38 171 ARG A N 1
ATOM 1361 C CA . ARG A 1 171 ? -8.990 -6.986 -6.875 1.00 97.38 171 ARG A CA 1
ATOM 1362 C C . ARG A 1 171 ? -9.238 -8.012 -5.772 1.00 97.38 171 ARG A C 1
ATOM 1364 O O . ARG A 1 171 ? -10.147 -8.829 -5.898 1.00 97.38 171 ARG A O 1
ATOM 1371 N N . ARG A 1 172 ? -8.438 -8.000 -4.705 1.00 97.19 172 ARG A N 1
ATOM 1372 C CA . ARG A 1 172 ? -8.596 -8.956 -3.610 1.00 97.19 172 ARG A CA 1
ATOM 1373 C C . ARG A 1 172 ? -9.836 -8.584 -2.789 1.00 97.19 172 ARG A C 1
ATOM 1375 O O . ARG A 1 172 ? -9.919 -7.439 -2.349 1.00 97.19 172 ARG A O 1
ATOM 1382 N N . PRO A 1 173 ? -10.798 -9.498 -2.585 1.00 97.31 173 PRO A N 1
ATOM 1383 C CA . PRO A 1 173 ? -11.918 -9.239 -1.690 1.00 97.31 173 PRO A CA 1
ATOM 1384 C C . PRO A 1 173 ? -11.458 -9.299 -0.227 1.00 97.31 173 PRO A C 1
ATOM 1386 O O . PRO A 1 173 ? -10.360 -9.763 0.079 1.00 97.31 173 PRO A O 1
ATOM 1389 N N . ILE A 1 174 ? -12.317 -8.850 0.684 1.00 97.25 174 ILE A N 1
ATOM 1390 C CA . ILE A 1 174 ? -12.072 -8.961 2.124 1.00 97.25 174 ILE A CA 1
ATOM 1391 C C . ILE A 1 174 ? -12.318 -10.403 2.554 1.00 97.25 174 ILE A C 1
ATOM 1393 O O . ILE A 1 174 ? -13.454 -10.883 2.497 1.00 97.25 174 ILE A O 1
ATOM 1397 N N . TYR A 1 175 ? -11.273 -11.080 3.020 1.00 96.12 175 TYR A N 1
ATOM 1398 C CA . TYR A 1 175 ? -11.419 -12.429 3.554 1.00 96.12 175 TYR A CA 1
ATOM 1399 C C . TYR A 1 175 ? -11.600 -12.451 5.069 1.00 96.12 175 TYR A C 1
ATOM 1401 O O . TYR A 1 175 ? -12.384 -13.266 5.550 1.00 96.12 175 TYR A O 1
ATOM 1409 N N . ARG A 1 176 ? -10.968 -11.526 5.807 1.00 94.56 176 ARG A N 1
ATOM 1410 C CA . ARG A 1 176 ? -11.073 -11.473 7.274 1.00 94.56 176 ARG A CA 1
ATOM 1411 C C . ARG A 1 176 ? -12.504 -11.210 7.714 1.00 94.56 176 ARG A C 1
ATOM 1413 O O . ARG A 1 176 ? -12.998 -10.093 7.554 1.00 94.56 176 ARG A O 1
ATOM 1420 N N . GLU A 1 177 ? -13.123 -12.184 8.374 1.00 93.25 177 GLU A N 1
ATOM 1421 C CA . GLU A 1 177 ? -14.527 -12.109 8.802 1.00 93.25 177 GLU A CA 1
ATOM 1422 C C . GLU A 1 177 ? -14.830 -10.833 9.605 1.00 93.25 177 GLU A C 1
ATOM 1424 O O . GLU A 1 177 ? -15.742 -10.077 9.282 1.00 93.25 177 GLU A O 1
ATOM 1429 N N . ARG A 1 178 ? -13.962 -10.507 10.571 1.00 93.12 178 ARG A N 1
ATOM 1430 C CA . ARG A 1 178 ? -14.065 -9.305 11.420 1.00 93.12 178 ARG A CA 1
ATOM 1431 C C . ARG A 1 178 ? -13.973 -7.966 10.678 1.00 93.12 178 ARG A C 1
ATOM 1433 O O . ARG A 1 178 ? -14.241 -6.932 11.276 1.00 93.12 178 ARG A O 1
ATOM 1440 N N . MET A 1 179 ? -13.533 -7.971 9.421 1.00 96.75 179 MET A N 1
ATOM 1441 C CA . MET A 1 179 ? -13.402 -6.772 8.588 1.00 96.75 179 MET A CA 1
ATOM 1442 C C . MET A 1 179 ? -14.478 -6.699 7.496 1.00 96.75 179 MET A C 1
ATOM 1444 O O . MET A 1 179 ? -14.608 -5.656 6.861 1.00 96.75 179 MET A O 1
ATOM 1448 N N . LYS A 1 180 ? -15.258 -7.767 7.258 1.00 96.00 180 LYS A N 1
ATOM 1449 C CA . LYS A 1 180 ? -16.272 -7.801 6.187 1.00 96.00 180 LYS A CA 1
ATOM 1450 C C . LYS A 1 180 ? -17.403 -6.800 6.408 1.00 96.00 180 LYS A C 1
ATOM 1452 O O . LYS A 1 180 ? -17.914 -6.242 5.445 1.00 96.00 180 LYS A O 1
ATOM 1457 N N . SER A 1 181 ? -17.757 -6.541 7.666 1.00 96.25 181 SER A N 1
ATOM 1458 C CA . SER A 1 181 ? -18.782 -5.565 8.056 1.00 96.25 181 SER A CA 1
ATOM 1459 C C . SER A 1 181 ? -18.248 -4.133 8.177 1.00 96.25 181 SER A C 1
ATOM 1461 O O . SER A 1 181 ? -18.898 -3.278 8.781 1.00 96.25 181 SER A O 1
ATOM 1463 N N . LEU A 1 182 ? -17.030 -3.860 7.697 1.00 97.25 182 LEU A N 1
ATOM 1464 C CA . LEU A 1 182 ? -16.448 -2.531 7.787 1.00 97.25 182 LEU A CA 1
ATOM 1465 C C . LEU A 1 182 ? -17.101 -1.592 6.763 1.00 97.25 182 LEU A C 1
ATOM 1467 O O . LEU A 1 182 ? -17.005 -1.814 5.552 1.00 97.25 182 LEU A O 1
ATOM 1471 N N . GLU A 1 183 ? -17.717 -0.517 7.254 1.00 98.00 183 GLU A N 1
ATOM 1472 C CA . GLU A 1 183 ? -18.441 0.495 6.482 1.00 98.00 183 GLU A CA 1
ATOM 1473 C C . GLU A 1 183 ? -17.794 1.881 6.594 1.00 98.00 183 GLU A C 1
ATOM 1475 O O . GLU A 1 183 ? -16.948 2.125 7.454 1.00 98.00 183 GLU A O 1
ATOM 1480 N N . VAL A 1 184 ? -18.187 2.797 5.704 1.00 98.38 184 VAL A N 1
ATOM 1481 C CA . VAL A 1 184 ? -17.794 4.212 5.800 1.00 98.38 184 VAL A CA 1
ATOM 1482 C C . VAL A 1 184 ? -18.301 4.792 7.122 1.00 98.38 184 VAL A C 1
ATOM 1484 O O . VAL A 1 184 ? -19.437 4.554 7.517 1.00 98.38 184 VAL A O 1
ATOM 1487 N N . GLY A 1 185 ? -17.443 5.539 7.813 1.00 97.94 185 GLY A N 1
ATOM 1488 C CA . GLY A 1 185 ? -17.705 6.098 9.137 1.00 97.94 185 GLY A CA 1
ATOM 1489 C C . GLY A 1 185 ? -17.257 5.208 10.300 1.00 97.94 185 GLY A C 1
ATOM 1490 O O . GLY A 1 185 ? -17.077 5.727 11.402 1.00 97.94 185 GLY A O 1
ATOM 1491 N N . HIS A 1 186 ? -17.018 3.909 10.077 1.00 98.38 186 HIS A N 1
ATOM 1492 C CA . HIS A 1 186 ? -16.457 3.025 11.104 1.00 98.38 186 HIS A CA 1
ATOM 1493 C C . HIS A 1 186 ? -14.992 3.363 11.393 1.00 98.38 186 HIS A C 1
ATOM 1495 O O . HIS A 1 186 ? -14.284 3.902 10.543 1.00 98.38 186 HIS A O 1
ATOM 1501 N N . TYR A 1 187 ? -14.525 2.989 12.583 1.00 98.06 187 TYR A N 1
ATOM 1502 C CA . TYR A 1 187 ? -13.133 3.151 12.991 1.00 98.06 187 TYR A CA 1
ATOM 1503 C C . TYR A 1 187 ? -12.355 1.837 12.886 1.00 98.06 187 TYR A C 1
ATOM 1505 O O . TYR A 1 187 ? -12.922 0.747 12.981 1.00 98.06 187 TYR A O 1
ATOM 1513 N N . CYS A 1 188 ? -11.045 1.951 12.689 1.00 98.00 188 CYS A N 1
ATOM 1514 C CA . CYS A 1 188 ? -10.062 0.872 12.737 1.00 98.00 188 CYS A CA 1
ATOM 1515 C C . CYS A 1 188 ? -8.751 1.394 13.325 1.00 98.00 188 CYS A C 1
ATOM 1517 O O . CYS A 1 188 ? -8.489 2.597 13.301 1.00 98.00 188 CYS A O 1
ATOM 1519 N N . ASP A 1 189 ? -7.902 0.474 13.773 1.00 98.00 189 ASP A N 1
ATOM 1520 C CA . ASP A 1 189 ? -6.515 0.802 14.077 1.00 98.00 189 ASP A CA 1
ATOM 1521 C C . ASP A 1 189 ? -5.682 0.651 12.801 1.00 98.00 189 ASP A C 1
ATOM 1523 O O . ASP A 1 189 ? -5.721 -0.397 12.146 1.00 98.00 189 ASP A O 1
ATOM 1527 N N . VAL A 1 190 ? -4.911 1.680 12.450 1.00 98.06 190 VAL A N 1
ATOM 1528 C CA . VAL A 1 190 ? -4.040 1.683 11.266 1.00 98.06 190 VAL A CA 1
ATOM 1529 C C . VAL A 1 190 ? -2.589 1.927 11.651 1.00 98.06 190 VAL A C 1
ATOM 1531 O O . VAL A 1 190 ? -2.299 2.760 12.508 1.00 98.06 190 VAL A O 1
ATOM 1534 N N . ASN A 1 191 ? -1.669 1.198 11.025 1.00 97.31 191 ASN A N 1
ATOM 1535 C CA . ASN A 1 191 ? -0.233 1.351 11.230 1.00 97.31 191 ASN A CA 1
ATOM 1536 C C . ASN A 1 191 ? 0.357 2.292 10.172 1.00 97.31 191 ASN A C 1
ATOM 1538 O O . ASN A 1 191 ? 0.162 2.095 8.973 1.00 97.31 191 ASN A O 1
ATOM 1542 N N . LEU A 1 192 ? 1.125 3.282 10.618 1.00 96.00 192 LEU A N 1
ATOM 1543 C CA . LEU A 1 192 ? 1.727 4.319 9.780 1.00 96.00 192 LEU A CA 1
ATOM 1544 C C . LEU A 1 192 ? 3.149 3.971 9.290 1.00 96.00 192 LEU A C 1
ATOM 1546 O O . LEU A 1 192 ? 3.857 4.823 8.754 1.00 96.00 192 LEU A O 1
ATOM 1550 N N . SER A 1 193 ? 3.576 2.713 9.415 1.00 93.38 193 SER A N 1
ATOM 1551 C CA . SER A 1 193 ? 4.899 2.248 8.967 1.00 93.38 193 SER A CA 1
ATOM 1552 C C . SER A 1 193 ? 5.157 2.473 7.476 1.00 93.38 193 SER A C 1
ATOM 1554 O O . SER A 1 193 ? 6.303 2.703 7.091 1.00 93.38 193 SER A O 1
ATOM 1556 N N . TRP A 1 194 ? 4.111 2.466 6.639 1.00 89.50 194 TRP A N 1
ATOM 1557 C CA . TRP A 1 194 ? 4.222 2.760 5.206 1.00 89.50 194 TRP A CA 1
ATOM 1558 C C . TRP A 1 194 ? 4.755 4.172 4.926 1.00 89.50 194 TRP A C 1
ATOM 1560 O O . TRP A 1 194 ? 5.536 4.361 3.999 1.00 89.50 194 TRP A O 1
ATOM 1570 N N . ILE A 1 195 ? 4.383 5.148 5.756 1.00 91.44 195 ILE A N 1
ATOM 1571 C CA . ILE A 1 195 ? 4.799 6.550 5.614 1.00 91.44 195 ILE A CA 1
ATOM 1572 C C . ILE A 1 195 ? 6.024 6.892 6.477 1.00 91.44 195 ILE A C 1
ATOM 1574 O O . ILE A 1 195 ? 6.305 8.060 6.724 1.00 91.44 195 ILE A O 1
ATOM 1578 N N . GLY A 1 196 ? 6.750 5.876 6.957 1.00 91.81 196 GLY A N 1
ATOM 1579 C CA . GLY A 1 196 ? 7.987 6.049 7.722 1.00 91.81 196 GLY A CA 1
ATOM 1580 C C . GLY A 1 196 ? 7.810 6.174 9.238 1.00 91.81 196 GLY A C 1
ATOM 1581 O O . GLY A 1 196 ? 8.805 6.303 9.945 1.00 91.81 196 GLY A O 1
ATOM 1582 N N . LEU A 1 197 ? 6.584 6.078 9.765 1.00 90.44 197 LEU A N 1
ATOM 1583 C CA . LEU A 1 197 ? 6.325 6.068 11.209 1.00 90.44 197 LEU A CA 1
ATOM 1584 C C . LEU A 1 197 ? 6.245 4.626 11.722 1.00 90.44 197 LEU A C 1
ATOM 1586 O O . LEU A 1 197 ? 5.161 4.069 11.918 1.00 90.44 197 LEU A O 1
ATOM 1590 N N . SER A 1 198 ? 7.411 4.000 11.892 1.00 87.38 198 SER A N 1
ATOM 1591 C CA . SER A 1 198 ? 7.526 2.604 12.334 1.00 87.38 198 SER A CA 1
ATOM 1592 C C . SER A 1 198 ? 6.712 2.334 13.603 1.00 87.38 198 SER A C 1
ATOM 1594 O O . SER A 1 198 ? 6.775 3.102 14.562 1.00 87.38 198 SER A O 1
ATOM 1596 N N . ASP A 1 199 ? 5.941 1.243 13.591 1.00 89.44 199 ASP A N 1
ATOM 1597 C CA . ASP A 1 199 ? 5.146 0.726 14.718 1.00 89.44 199 ASP A CA 1
ATOM 1598 C C . ASP A 1 199 ? 4.199 1.733 15.392 1.00 89.44 199 ASP A C 1
ATOM 1600 O O . ASP A 1 199 ? 3.749 1.562 16.534 1.00 89.44 199 ASP A O 1
ATOM 1604 N N . THR A 1 200 ? 3.831 2.780 14.658 1.00 94.81 200 THR A N 1
ATOM 1605 C CA . THR A 1 200 ? 2.872 3.780 15.113 1.00 94.81 200 THR A CA 1
ATOM 1606 C C . THR A 1 200 ? 1.478 3.384 14.654 1.00 94.81 200 THR A C 1
ATOM 1608 O O . THR A 1 200 ? 1.149 3.493 13.476 1.00 94.81 200 THR A O 1
ATOM 1611 N N . TRP A 1 201 ? 0.668 2.904 15.598 1.00 96.81 201 TRP A N 1
ATOM 1612 C CA . TRP A 1 201 ? -0.747 2.612 15.396 1.00 96.81 201 TRP A CA 1
ATOM 1613 C C . TRP A 1 201 ? -1.589 3.808 15.824 1.00 96.81 201 TRP A C 1
ATOM 1615 O O . TRP A 1 201 ? -1.374 4.343 16.910 1.00 96.81 201 TRP A O 1
ATOM 1625 N N . VAL A 1 202 ? -2.544 4.206 14.989 1.00 96.75 202 VAL A N 1
ATOM 1626 C CA . VAL A 1 202 ? -3.487 5.294 15.267 1.00 96.75 202 VAL A CA 1
ATOM 1627 C C . VAL A 1 202 ? -4.914 4.849 14.987 1.00 96.75 202 VAL A C 1
ATOM 1629 O O . VAL A 1 202 ? -5.148 3.958 14.171 1.00 96.75 202 VAL A O 1
ATOM 1632 N N . ASN A 1 203 ? -5.870 5.493 15.650 1.00 97.50 203 ASN A N 1
ATOM 1633 C CA . ASN A 1 203 ? -7.277 5.346 15.308 1.00 97.50 203 ASN A CA 1
ATOM 1634 C C . ASN A 1 203 ? -7.547 6.105 14.010 1.00 97.50 203 ASN A C 1
ATOM 1636 O O . ASN A 1 203 ? -7.188 7.278 13.887 1.00 97.50 203 ASN A O 1
ATOM 1640 N N . ALA A 1 204 ? -8.193 5.447 13.057 1.00 98.06 204 ALA A N 1
ATOM 1641 C CA . ALA A 1 204 ? -8.563 6.059 11.794 1.00 98.06 204 ALA A CA 1
ATOM 1642 C C . ALA A 1 204 ? -9.993 5.704 11.405 1.00 98.06 204 ALA A C 1
ATOM 1644 O O . ALA A 1 204 ? -10.461 4.590 11.646 1.00 98.06 204 ALA A O 1
ATOM 1645 N N . GLN A 1 205 ? -10.680 6.659 10.788 1.00 98.44 205 GLN A N 1
ATOM 1646 C CA . GLN A 1 205 ? -12.044 6.492 10.310 1.00 98.44 205 GLN A CA 1
ATOM 1647 C C . GLN A 1 205 ? -12.042 6.100 8.836 1.00 98.44 205 GLN A C 1
ATOM 1649 O O . GLN A 1 205 ? -11.331 6.693 8.025 1.00 98.44 205 GLN A O 1
ATOM 1654 N N . VAL A 1 206 ? -12.867 5.130 8.459 1.00 98.62 206 VAL A N 1
ATOM 1655 C CA . VAL A 1 206 ? -13.090 4.776 7.058 1.00 98.62 206 VAL A CA 1
ATOM 1656 C C . VAL A 1 206 ? -13.806 5.924 6.361 1.00 98.62 206 VAL A C 1
ATOM 1658 O O . VAL A 1 206 ? -14.956 6.230 6.670 1.00 98.62 206 VAL A O 1
ATOM 1661 N N . ARG A 1 207 ? -13.147 6.524 5.373 1.00 98.38 207 ARG A N 1
ATOM 1662 C CA . ARG A 1 207 ? -13.709 7.586 4.534 1.00 98.38 207 ARG A CA 1
ATOM 1663 C C . ARG A 1 207 ? -14.395 7.041 3.295 1.00 98.38 207 ARG A C 1
ATOM 1665 O O . ARG A 1 207 ? -15.442 7.534 2.890 1.00 98.38 207 ARG A O 1
ATOM 1672 N N . MET A 1 208 ? -13.753 6.072 2.650 1.00 98.19 208 MET A N 1
ATOM 1673 C CA . MET A 1 208 ? -14.133 5.611 1.319 1.00 98.19 208 MET A CA 1
ATOM 1674 C C . MET A 1 208 ? -13.747 4.147 1.125 1.00 98.19 208 MET A C 1
ATOM 1676 O O . MET A 1 208 ? -12.715 3.697 1.620 1.00 98.19 208 MET A O 1
ATOM 1680 N N . LYS A 1 209 ? -14.564 3.420 0.360 1.00 97.94 209 LYS A N 1
ATOM 1681 C CA . LYS A 1 209 ? -14.266 2.071 -0.131 1.00 97.94 209 LYS A CA 1
ATOM 1682 C C . LYS A 1 209 ? -13.839 2.132 -1.593 1.00 97.94 209 LYS A C 1
ATOM 1684 O O . LYS A 1 209 ? -14.365 2.941 -2.357 1.00 97.94 209 LYS A O 1
ATOM 1689 N N . CYS A 1 210 ? -12.929 1.257 -2.003 1.00 96.62 210 CYS A N 1
ATOM 1690 C CA . CYS A 1 210 ? -12.616 1.088 -3.417 1.00 96.62 210 CYS A CA 1
ATOM 1691 C C . CYS A 1 210 ? -13.864 0.633 -4.197 1.00 96.62 210 CYS A C 1
ATOM 1693 O O . CYS A 1 210 ? -14.547 -0.312 -3.807 1.00 96.62 210 CYS A O 1
ATOM 1695 N N . GLN A 1 211 ? -14.136 1.271 -5.336 1.00 91.81 211 GLN A N 1
ATOM 1696 C CA . GLN A 1 211 ? -15.327 1.001 -6.156 1.00 91.81 211 GLN A CA 1
ATOM 1697 C C . GLN A 1 211 ? -15.303 -0.374 -6.842 1.00 91.81 211 GLN A C 1
ATOM 1699 O O . GLN A 1 211 ? -16.334 -0.886 -7.266 1.00 91.81 211 GLN A O 1
ATOM 1704 N N . PHE A 1 212 ? -14.129 -0.995 -6.944 1.00 90.81 212 PHE A N 1
ATOM 1705 C CA . PHE A 1 212 ? -13.917 -2.229 -7.700 1.00 90.81 212 PHE A CA 1
ATOM 1706 C C . PHE A 1 212 ? -14.136 -3.516 -6.892 1.00 90.81 212 PHE A C 1
ATOM 1708 O O . PHE A 1 212 ? -13.713 -4.584 -7.336 1.00 90.81 212 PHE A O 1
ATOM 1715 N N . GLY A 1 213 ? -14.749 -3.421 -5.707 1.00 91.56 213 GLY A N 1
ATOM 1716 C CA . GLY A 1 213 ? -14.976 -4.564 -4.815 1.00 91.56 213 GLY A CA 1
ATOM 1717 C C . GLY A 1 213 ? -13.701 -5.110 -4.164 1.00 91.56 213 GLY A C 1
ATOM 1718 O O . GLY A 1 213 ? -13.713 -6.220 -3.636 1.00 91.56 213 GLY A O 1
ATOM 1719 N N . SER A 1 214 ? -12.600 -4.353 -4.210 1.00 96.69 214 SER A N 1
ATOM 1720 C CA . SER A 1 214 ? -11.383 -4.707 -3.480 1.00 96.69 214 SER A CA 1
ATOM 1721 C C . SER A 1 214 ? -11.511 -4.352 -1.999 1.00 96.69 214 SER A C 1
ATOM 1723 O O . SER A 1 214 ? -12.223 -3.414 -1.637 1.00 96.69 214 SER A O 1
ATOM 1725 N N . GLY A 1 215 ? -10.769 -5.046 -1.139 1.00 97.81 215 GLY A N 1
ATOM 1726 C CA . GLY A 1 215 ? -10.653 -4.730 0.284 1.00 97.81 215 GLY A CA 1
ATOM 1727 C C . GLY A 1 215 ? -9.817 -3.481 0.581 1.00 97.81 215 GLY A C 1
ATOM 1728 O O . GLY A 1 215 ? -9.357 -3.322 1.711 1.00 97.81 215 GLY A O 1
ATOM 1729 N N . GLN A 1 216 ? -9.585 -2.607 -0.406 1.00 98.38 216 GLN A N 1
ATOM 1730 C CA . GLN A 1 216 ? -8.851 -1.354 -0.242 1.00 98.38 216 GLN A CA 1
ATOM 1731 C C . GLN A 1 216 ? -9.767 -0.225 0.217 1.00 98.38 216 GLN A C 1
ATOM 1733 O O . GLN A 1 216 ? -10.800 0.051 -0.398 1.00 98.38 216 GLN A O 1
ATOM 1738 N N . TYR A 1 217 ? -9.395 0.407 1.321 1.00 98.56 217 TYR A N 1
ATOM 1739 C CA . TYR A 1 217 ? -10.183 1.420 2.010 1.00 98.56 217 TYR A CA 1
ATOM 1740 C C . TYR A 1 217 ? -9.313 2.659 2.207 1.00 98.56 217 TYR A C 1
ATOM 1742 O O . TYR A 1 217 ? -8.124 2.543 2.509 1.00 98.56 217 TYR A O 1
ATOM 1750 N N . GLN A 1 218 ? -9.909 3.837 2.037 1.00 98.56 218 GLN A N 1
ATOM 1751 C CA . GLN A 1 218 ? -9.294 5.101 2.415 1.00 98.56 218 GLN A CA 1
ATOM 1752 C C . GLN A 1 218 ? -9.658 5.413 3.858 1.00 98.56 218 GLN A C 1
ATOM 1754 O O . GLN A 1 218 ? -10.837 5.418 4.224 1.00 98.56 218 GLN A O 1
ATOM 1759 N N . PHE A 1 219 ? -8.649 5.736 4.649 1.00 98.44 219 PHE A N 1
ATOM 1760 C CA . PHE A 1 219 ? -8.773 6.102 6.045 1.00 98.44 219 PHE A CA 1
ATOM 1761 C C . PHE A 1 219 ? -8.425 7.577 6.243 1.00 98.44 219 PHE A C 1
ATOM 1763 O O . PHE A 1 219 ? -7.518 8.093 5.587 1.00 98.44 219 PHE A O 1
ATOM 1770 N N . VAL A 1 220 ? -9.143 8.236 7.153 1.00 98.25 220 VAL A N 1
ATOM 1771 C CA . VAL A 1 220 ? -8.803 9.549 7.712 1.00 98.25 220 VAL A CA 1
ATOM 1772 C C . VAL A 1 220 ? -8.202 9.344 9.093 1.00 98.25 220 VAL A C 1
ATOM 1774 O O . VAL A 1 220 ? -8.787 8.634 9.913 1.00 98.25 220 VAL A O 1
ATOM 1777 N N . TYR A 1 221 ? -7.062 9.968 9.367 1.00 97.38 221 TYR A N 1
ATOM 1778 C CA . TYR A 1 221 ? -6.432 9.945 10.685 1.00 97.38 221 TYR A CA 1
ATOM 1779 C C . TYR A 1 221 ? -5.795 11.297 11.007 1.00 97.38 221 TYR A C 1
ATOM 1781 O O . TYR A 1 221 ? -5.500 12.087 10.110 1.00 97.38 221 TYR A O 1
ATOM 1789 N N . PHE A 1 222 ? -5.552 11.543 12.292 1.00 96.00 222 PHE A N 1
ATOM 1790 C CA . PHE A 1 222 ? -4.773 12.690 12.746 1.00 96.00 222 PHE A CA 1
ATOM 1791 C C . PHE A 1 222 ? -3.311 12.284 12.883 1.00 96.00 222 PHE A C 1
ATOM 1793 O O . PHE A 1 222 ? -2.978 11.335 13.596 1.00 96.00 222 PHE A O 1
ATOM 1800 N N . HIS A 1 223 ? -2.426 12.981 12.176 1.00 95.88 223 HIS A N 1
ATOM 1801 C CA . HIS A 1 223 ? -1.002 12.691 12.222 1.00 95.88 223 HIS A CA 1
ATOM 1802 C C . HIS A 1 223 ? -0.445 12.962 13.634 1.00 95.88 223 HIS A C 1
ATOM 1804 O O . HIS A 1 223 ? -0.591 14.084 14.122 1.00 95.88 223 HIS A O 1
ATOM 1810 N N . PRO A 1 224 ? 0.244 12.004 14.287 1.00 93.12 224 PRO A N 1
ATOM 1811 C CA . PRO A 1 224 ? 0.616 12.124 15.703 1.00 93.12 224 PRO A CA 1
ATOM 1812 C C . PRO A 1 224 ? 1.437 13.370 16.053 1.00 93.12 224 PRO A C 1
ATOM 1814 O O . PRO A 1 224 ? 1.272 13.943 17.124 1.00 93.12 224 PRO A O 1
ATOM 1817 N N . GLN A 1 225 ? 2.311 13.813 15.148 1.00 93.75 225 GLN A N 1
ATOM 1818 C CA . GLN A 1 225 ? 3.215 14.940 15.412 1.00 93.75 225 GLN A CA 1
ATOM 1819 C C . GLN A 1 225 ? 2.624 16.295 15.024 1.00 93.75 225 GLN A C 1
ATOM 1821 O O . GLN A 1 225 ? 2.893 17.296 15.675 1.00 93.75 225 GLN A O 1
ATOM 1826 N N . THR A 1 226 ? 1.846 16.346 13.943 1.00 95.44 226 THR A N 1
ATOM 1827 C CA . THR A 1 226 ? 1.361 17.617 13.378 1.00 95.44 226 THR A CA 1
ATOM 1828 C C . THR A 1 226 ? -0.088 17.889 13.745 1.00 95.44 226 THR A C 1
ATOM 1830 O O . THR A 1 226 ? -0.556 19.004 13.544 1.00 95.44 226 THR A O 1
ATOM 1833 N N . GLN A 1 227 ? -0.802 16.876 14.250 1.00 95.38 227 GLN A N 1
ATOM 1834 C CA . GLN A 1 227 ? -2.236 16.907 14.541 1.00 95.38 227 GLN A CA 1
ATOM 1835 C C . GLN A 1 227 ? -3.090 17.310 13.328 1.00 95.38 227 GLN A C 1
ATOM 1837 O O . GLN A 1 227 ? -4.250 17.685 13.463 1.00 95.38 227 GLN A O 1
ATOM 1842 N N . GLN A 1 228 ? -2.522 17.222 12.122 1.00 97.31 228 GLN A N 1
ATOM 1843 C CA . GLN A 1 228 ? -3.228 17.498 10.881 1.00 97.31 228 GLN A CA 1
ATOM 1844 C C . GLN A 1 228 ? -3.947 16.245 10.400 1.00 97.31 228 GLN A C 1
ATOM 1846 O O . GLN A 1 228 ? -3.422 15.133 10.506 1.00 97.31 228 GLN A O 1
ATOM 1851 N N . GLU A 1 229 ? -5.134 16.448 9.839 1.00 97.19 229 GLU A N 1
ATOM 1852 C CA . GLU A 1 229 ? -5.879 15.403 9.151 1.00 97.19 229 GLU A CA 1
ATOM 1853 C C . GLU A 1 229 ? -5.106 14.941 7.906 1.00 97.19 229 GLU A C 1
ATOM 1855 O O . GLU A 1 229 ? -4.623 15.756 7.118 1.00 97.19 229 GLU A O 1
ATOM 1860 N N . GLN A 1 230 ? -4.963 13.629 7.745 1.00 97.69 230 GLN A N 1
ATOM 1861 C CA . GLN A 1 230 ? -4.261 12.992 6.635 1.00 97.69 230 GLN A CA 1
ATOM 1862 C C . GLN A 1 230 ? -5.072 11.810 6.096 1.00 97.69 230 GLN A C 1
ATOM 1864 O O . GLN A 1 230 ? -5.944 11.262 6.778 1.00 97.69 230 GLN A O 1
ATOM 1869 N N . PHE A 1 231 ? -4.758 11.402 4.864 1.00 97.50 231 PHE A N 1
ATOM 1870 C CA . PHE A 1 231 ? -5.438 10.305 4.175 1.00 97.50 231 PHE A CA 1
ATOM 1871 C C . PHE A 1 231 ? -4.464 9.194 3.807 1.00 97.50 231 PHE A C 1
ATOM 1873 O O . PHE A 1 231 ? -3.371 9.456 3.308 1.00 97.50 231 PHE A O 1
ATOM 1880 N N . LEU A 1 232 ? -4.893 7.949 3.997 1.00 97.50 232 LEU A N 1
ATOM 1881 C CA . LEU A 1 232 ? -4.099 6.770 3.663 1.00 97.50 232 LEU A CA 1
ATOM 1882 C C . LEU A 1 232 ? -4.995 5.659 3.121 1.00 97.50 232 LEU A C 1
ATOM 1884 O O . LEU A 1 232 ? -6.047 5.372 3.687 1.00 97.50 232 LEU A O 1
ATOM 1888 N N . TRP A 1 233 ? -4.567 5.014 2.041 1.00 98.25 233 TRP A N 1
ATOM 1889 C CA . TRP A 1 233 ? -5.196 3.807 1.521 1.00 98.25 233 TRP A CA 1
ATOM 1890 C C . TRP A 1 233 ? -4.488 2.558 2.034 1.00 98.25 233 TRP A C 1
ATOM 1892 O O . TRP A 1 233 ? -3.263 2.451 1.963 1.00 98.25 233 TRP A O 1
ATOM 1902 N N . LEU A 1 234 ? -5.274 1.597 2.518 1.00 97.94 234 LEU A N 1
ATOM 1903 C CA . LEU A 1 234 ? -4.791 0.305 3.000 1.00 97.94 234 LEU A CA 1
ATOM 1904 C C . LEU A 1 234 ? -5.742 -0.810 2.568 1.00 97.94 234 LEU A C 1
ATOM 1906 O O . LEU A 1 234 ? -6.949 -0.598 2.452 1.00 97.94 234 LEU A O 1
ATOM 1910 N N . HIS A 1 235 ? -5.210 -2.019 2.396 1.00 98.12 235 HIS A N 1
ATOM 1911 C CA . HIS A 1 235 ? -6.042 -3.212 2.274 1.00 98.12 235 HIS A CA 1
ATOM 1912 C C . HIS A 1 235 ? -6.361 -3.767 3.667 1.00 98.12 235 HIS A C 1
ATOM 1914 O O . HIS A 1 235 ? -5.450 -4.076 4.436 1.00 98.12 235 HIS A O 1
ATOM 1920 N N . VAL A 1 236 ? -7.640 -3.953 3.994 1.00 97.94 236 VAL A N 1
ATOM 1921 C CA . VAL A 1 236 ? -8.069 -4.341 5.353 1.00 97.94 236 VAL A CA 1
ATOM 1922 C C . VAL A 1 236 ? -7.630 -5.752 5.760 1.00 97.94 236 VAL A C 1
ATOM 1924 O O . VAL A 1 236 ? -7.510 -6.047 6.947 1.00 97.94 236 VAL A O 1
ATOM 1927 N N . ASP A 1 237 ? -7.315 -6.622 4.794 1.00 97.56 237 ASP A N 1
ATOM 1928 C CA . ASP A 1 237 ? -6.687 -7.924 5.075 1.00 97.56 237 ASP A CA 1
ATOM 1929 C C . ASP A 1 237 ? -5.228 -7.842 5.544 1.00 97.56 237 ASP A C 1
ATOM 1931 O O . ASP A 1 237 ? -4.738 -8.787 6.164 1.00 97.56 237 ASP A O 1
ATOM 1935 N N . ASN A 1 238 ? -4.540 -6.717 5.334 1.00 97.31 238 ASN A N 1
ATOM 1936 C CA . ASN A 1 238 ? -3.162 -6.564 5.774 1.00 97.31 238 ASN A CA 1
ATOM 1937 C C . ASN A 1 238 ? -3.091 -6.361 7.295 1.00 97.31 238 ASN A C 1
ATOM 1939 O O . ASN A 1 238 ? -3.145 -5.240 7.789 1.00 97.31 238 ASN A O 1
ATOM 1943 N N . MET A 1 239 ? -2.924 -7.445 8.054 1.00 96.00 239 MET A N 1
ATOM 1944 C CA . MET A 1 239 ? -2.861 -7.405 9.524 1.00 96.00 239 MET A CA 1
ATOM 1945 C C . MET A 1 239 ? -1.696 -6.583 10.092 1.00 96.00 239 MET A C 1
ATOM 1947 O O . MET A 1 239 ? -1.720 -6.239 11.273 1.00 96.00 239 MET A O 1
ATOM 1951 N N . ARG A 1 240 ? -0.673 -6.281 9.283 1.00 95.69 240 ARG A N 1
ATOM 1952 C CA . ARG A 1 240 ? 0.439 -5.411 9.692 1.00 95.69 240 ARG A CA 1
ATOM 1953 C C . ARG A 1 240 ? 0.086 -3.931 9.595 1.00 95.69 240 ARG A C 1
ATOM 1955 O O . ARG A 1 240 ? 0.693 -3.128 10.291 1.00 95.69 240 ARG A O 1
ATOM 1962 N N . GLU A 1 241 ? -0.885 -3.591 8.752 1.00 96.88 241 GLU A N 1
ATOM 1963 C CA . GLU A 1 241 ? -1.273 -2.211 8.457 1.00 96.88 241 GLU A CA 1
ATOM 1964 C C . GLU A 1 241 ? -2.658 -1.851 9.000 1.00 96.88 241 GLU A C 1
ATOM 1966 O O . GLU A 1 241 ? -2.906 -0.685 9.276 1.00 96.88 241 GLU A O 1
ATOM 1971 N N . CYS A 1 242 ? -3.550 -2.826 9.189 1.00 97.75 242 CYS A N 1
ATOM 1972 C CA . CYS A 1 242 ? -4.927 -2.595 9.606 1.00 97.75 242 CYS A CA 1
ATOM 1973 C C . CYS A 1 242 ? -5.417 -3.665 10.593 1.00 97.75 242 CYS A C 1
ATOM 1975 O O . CYS A 1 242 ? -5.336 -4.879 10.348 1.00 97.75 242 CYS A O 1
ATOM 1977 N N . ALA A 1 243 ? -5.986 -3.218 11.707 1.00 97.31 243 ALA A N 1
ATOM 1978 C CA . ALA A 1 243 ? -6.576 -4.056 12.738 1.00 97.31 243 ALA A CA 1
ATOM 1979 C C . ALA A 1 243 ? -7.967 -3.525 13.138 1.00 97.31 243 ALA A C 1
ATOM 1981 O O . ALA A 1 243 ? -8.275 -2.358 12.886 1.00 97.31 243 ALA A O 1
ATOM 1982 N N . PRO A 1 244 ? -8.834 -4.369 13.731 1.00 97.19 244 PRO A N 1
ATOM 1983 C CA . PRO A 1 244 ? -10.104 -3.892 14.262 1.00 97.19 244 PRO A CA 1
ATOM 1984 C C . PRO A 1 244 ? -9.865 -2.797 15.300 1.00 97.19 244 PRO A C 1
ATOM 1986 O O . PRO A 1 244 ? -8.844 -2.809 15.990 1.00 97.19 244 PRO A O 1
ATOM 1989 N N . TYR A 1 245 ? -10.816 -1.878 15.402 1.00 96.69 245 TYR A N 1
ATOM 1990 C CA . TYR A 1 245 ? -10.761 -0.766 16.342 1.00 96.69 245 TYR A CA 1
ATOM 1991 C C . TYR A 1 245 ? -10.444 -1.215 17.775 1.00 96.69 245 TYR A C 1
ATOM 1993 O O . TYR A 1 245 ? -11.041 -2.173 18.274 1.00 96.69 245 TYR A O 1
ATOM 2001 N N . GLY A 1 246 ? -9.511 -0.514 18.422 1.00 93.88 246 GLY A N 1
ATOM 2002 C CA . GLY A 1 246 ? -9.165 -0.703 19.831 1.00 93.88 246 GLY A CA 1
ATOM 2003 C C . GLY A 1 246 ? -8.334 -1.950 20.148 1.00 93.88 246 GLY A C 1
ATOM 2004 O O . GLY A 1 246 ? -8.154 -2.280 21.315 1.00 93.88 246 GLY A O 1
ATOM 2005 N N . THR A 1 247 ? -7.807 -2.652 19.143 1.00 94.50 247 THR A N 1
ATOM 2006 C CA . THR A 1 247 ? -6.990 -3.866 19.345 1.00 94.50 247 THR A CA 1
ATOM 2007 C C . THR A 1 247 ? -5.482 -3.600 19.386 1.00 94.50 247 THR A C 1
ATOM 2009 O O . THR A 1 247 ? -4.711 -4.475 19.781 1.00 94.50 247 THR A O 1
ATOM 2012 N N . LYS A 1 248 ? -5.041 -2.415 18.955 1.00 94.44 248 LYS A N 1
ATOM 2013 C CA . LYS A 1 248 ? -3.638 -1.987 18.863 1.00 94.44 248 LYS A CA 1
ATOM 2014 C C . LYS A 1 248 ? -3.381 -0.628 19.504 1.00 94.44 248 LYS A C 1
ATOM 2016 O O . LYS A 1 248 ? -2.297 -0.433 20.044 1.00 94.44 248 LYS A O 1
ATOM 2021 N N . THR A 1 249 ? -4.337 0.295 19.438 1.00 89.06 249 THR A N 1
ATOM 2022 C CA . THR A 1 249 ? -4.189 1.662 19.970 1.00 89.06 249 THR A CA 1
ATOM 2023 C C . THR A 1 249 ? -4.343 1.711 21.491 1.00 89.06 249 THR A C 1
ATOM 2025 O O . THR A 1 249 ? -3.449 2.205 22.168 1.00 89.06 249 THR A O 1
ATOM 2028 N N . VAL A 1 250 ? -5.399 1.099 22.041 1.00 78.69 250 VAL A N 1
ATOM 2029 C CA . VAL A 1 250 ? -5.712 1.088 23.492 1.00 78.69 250 VAL A CA 1
ATOM 2030 C C . VAL A 1 250 ? -4.602 0.457 24.342 1.00 78.69 250 VAL A C 1
ATOM 2032 O O . VAL A 1 250 ? -4.387 0.852 25.484 1.00 78.69 250 VAL A O 1
ATOM 2035 N N . LEU A 1 251 ? -3.857 -0.497 23.778 1.00 63.69 251 LEU A N 1
ATOM 2036 C CA . LEU A 1 251 ? -2.754 -1.152 24.483 1.00 63.69 251 LEU A CA 1
ATOM 2037 C C . LEU A 1 251 ? -1.607 -0.187 24.815 1.00 63.69 251 LEU A C 1
ATOM 2039 O O . LEU A 1 251 ? -0.907 -0.414 25.794 1.00 63.69 251 LEU A O 1
ATOM 2043 N N . LYS A 1 252 ? -1.401 0.882 24.034 1.00 63.41 252 LYS A N 1
ATOM 2044 C CA . LYS A 1 252 ? -0.305 1.826 24.297 1.00 63.41 252 LYS A CA 1
ATOM 2045 C C . LYS A 1 252 ? -0.596 2.718 25.499 1.00 63.41 252 LYS A C 1
ATOM 2047 O O . LYS A 1 252 ? 0.274 2.867 26.348 1.00 63.41 252 LYS A O 1
ATOM 2052 N N . ASP A 1 253 ? -1.823 3.223 25.600 1.00 63.53 253 ASP A N 1
ATOM 2053 C CA . ASP A 1 253 ? -2.223 4.110 26.698 1.00 63.53 253 ASP A CA 1
ATOM 2054 C C . ASP A 1 253 ? -2.177 3.386 28.055 1.00 63.53 253 ASP A C 1
ATOM 2056 O O . ASP A 1 253 ? -1.830 3.981 29.071 1.00 63.53 253 ASP A O 1
ATOM 2060 N N . GLN A 1 254 ? -2.486 2.083 28.077 1.00 63.59 254 GLN A N 1
ATOM 2061 C CA . GLN A 1 254 ? -2.409 1.267 29.294 1.00 63.59 254 GLN A CA 1
ATOM 2062 C C . GLN A 1 254 ? -0.964 0.965 29.704 1.00 63.59 254 GLN A C 1
ATOM 2064 O O . GLN A 1 254 ? -0.620 1.146 30.868 1.00 63.59 254 GLN A O 1
ATOM 2069 N N . VAL A 1 255 ? -0.109 0.558 28.758 1.00 69.56 255 VAL A N 1
ATOM 2070 C CA . VAL A 1 255 ? 1.304 0.251 29.043 1.00 69.56 255 VAL A CA 1
ATOM 2071 C C . VAL A 1 255 ? 2.047 1.491 29.533 1.00 69.56 255 VAL A C 1
ATOM 2073 O O . VAL A 1 255 ? 2.776 1.411 30.516 1.00 69.56 255 VAL A O 1
ATOM 2076 N N . GLN A 1 256 ? 1.823 2.645 28.900 1.00 69.56 256 GLN A N 1
ATOM 2077 C CA . GLN A 1 256 ? 2.486 3.884 29.300 1.00 69.56 256 GLN A CA 1
ATOM 2078 C C . GLN A 1 256 ? 2.087 4.307 30.721 1.00 69.56 256 GLN A C 1
ATOM 2080 O O . GLN A 1 256 ? 2.941 4.695 31.513 1.00 69.56 256 GLN A O 1
ATOM 2085 N N . LYS A 1 257 ? 0.809 4.145 31.082 1.00 73.06 257 LYS A N 1
ATOM 2086 C CA . LYS A 1 257 ? 0.332 4.432 32.437 1.00 73.06 257 LYS A CA 1
ATOM 2087 C C . LYS A 1 257 ? 0.939 3.492 33.488 1.00 73.06 257 LYS A C 1
ATOM 2089 O O . LYS A 1 257 ? 1.309 3.942 34.565 1.00 73.06 257 LYS A O 1
ATOM 2094 N N . GLU A 1 258 ? 1.065 2.200 33.183 1.00 76.62 258 GLU A N 1
ATOM 2095 C CA . GLU A 1 258 ? 1.705 1.233 34.088 1.00 76.62 258 GLU A CA 1
ATOM 2096 C C . GLU A 1 258 ? 3.211 1.494 34.271 1.00 76.62 258 GLU A C 1
ATOM 2098 O O . GLU A 1 258 ? 3.754 1.251 35.350 1.00 76.62 258 GLU A O 1
ATOM 2103 N N . GLU A 1 259 ? 3.903 1.968 33.231 1.00 81.69 259 GLU A N 1
ATOM 2104 C CA . GLU A 1 259 ? 5.318 2.351 33.311 1.00 81.69 259 GLU A CA 1
ATOM 2105 C C . GLU A 1 259 ? 5.518 3.618 34.156 1.00 81.69 259 GLU A C 1
ATOM 2107 O O . GLU A 1 259 ? 6.408 3.637 35.009 1.00 81.69 259 GLU A O 1
ATOM 2112 N N . GLU A 1 260 ? 4.656 4.625 33.990 1.00 81.31 260 GLU A N 1
ATOM 2113 C CA . GLU A 1 260 ? 4.645 5.837 34.822 1.00 81.31 260 GLU A CA 1
ATOM 2114 C C . GLU A 1 260 ? 4.380 5.494 36.305 1.00 81.31 260 GLU A C 1
ATOM 2116 O O . GLU A 1 260 ? 5.134 5.916 37.182 1.00 81.31 260 GLU A O 1
ATOM 2121 N N . GLU A 1 261 ? 3.399 4.628 36.599 1.00 81.75 261 GLU A N 1
ATOM 2122 C CA . GLU A 1 261 ? 3.102 4.183 37.973 1.00 81.75 261 GLU A CA 1
ATOM 2123 C C . GLU A 1 261 ? 4.262 3.387 38.615 1.00 81.75 261 GLU A C 1
ATOM 2125 O O . GLU A 1 261 ? 4.535 3.522 39.815 1.00 81.75 261 GLU A O 1
ATOM 2130 N N . LYS A 1 262 ? 4.993 2.570 37.842 1.00 77.44 262 LYS A N 1
ATOM 2131 C CA . LYS A 1 262 ? 6.182 1.855 38.346 1.00 77.44 262 LYS A CA 1
ATOM 2132 C C . LYS A 1 262 ? 7.337 2.797 38.655 1.00 77.44 262 LYS A C 1
ATOM 2134 O O . LYS A 1 262 ? 8.010 2.606 39.670 1.00 77.44 262 LYS A O 1
ATOM 2139 N N . GLN A 1 263 ? 7.554 3.803 37.813 1.00 80.44 263 GLN A N 1
ATOM 2140 C CA . GLN A 1 263 ? 8.632 4.766 38.006 1.00 80.44 263 GLN A CA 1
ATOM 2141 C C . GLN A 1 263 ? 8.410 5.606 39.272 1.00 80.44 263 GLN A C 1
ATOM 2143 O O . GLN A 1 263 ? 9.346 5.797 40.051 1.00 80.44 263 GLN A O 1
ATOM 2148 N N . ASP A 1 264 ? 7.166 6.004 39.547 1.00 75.62 264 ASP A N 1
ATOM 2149 C CA . ASP A 1 264 ? 6.810 6.708 40.784 1.00 75.62 264 ASP A CA 1
ATOM 2150 C C . ASP A 1 264 ? 6.986 5.826 42.034 1.00 75.62 264 ASP A C 1
ATOM 2152 O O . ASP A 1 264 ? 7.398 6.303 43.096 1.00 75.62 264 ASP A O 1
ATOM 2156 N N . THR A 1 265 ? 6.739 4.518 41.913 1.00 72.94 265 THR A N 1
ATOM 2157 C CA . THR A 1 265 ? 6.884 3.575 43.033 1.00 72.94 265 THR A CA 1
ATOM 2158 C C . THR A 1 265 ? 8.356 3.316 43.388 1.00 72.94 265 THR A C 1
ATOM 2160 O O . THR A 1 265 ? 8.698 3.282 44.570 1.00 72.94 265 THR A O 1
ATOM 2163 N N . GLU A 1 266 ? 9.254 3.186 42.403 1.00 72.62 266 GLU A N 1
ATOM 2164 C CA . GLU A 1 266 ? 10.692 2.981 42.660 1.00 72.62 266 GLU A CA 1
ATOM 2165 C C . GLU A 1 266 ? 11.363 4.201 43.308 1.00 72.62 266 GLU A C 1
ATOM 2167 O O . GLU A 1 266 ? 12.209 4.042 44.191 1.00 72.62 266 GLU A O 1
ATOM 2172 N N . VAL A 1 267 ? 10.955 5.421 42.939 1.00 72.31 267 VAL A N 1
ATOM 2173 C CA . VAL A 1 267 ? 11.474 6.654 43.558 1.00 72.31 267 VAL A CA 1
ATOM 2174 C C . VAL A 1 267 ? 11.056 6.756 45.029 1.00 72.31 267 VAL A C 1
ATOM 2176 O O . VAL A 1 267 ? 11.826 7.242 45.857 1.00 72.31 267 VAL A O 1
ATOM 2179 N N . CYS A 1 268 ? 9.875 6.245 45.385 1.00 65.19 268 CYS A N 1
ATOM 2180 C CA . CYS A 1 268 ? 9.367 6.296 46.754 1.00 65.19 268 CYS A CA 1
ATOM 2181 C C . CYS A 1 268 ? 10.021 5.267 47.700 1.00 65.19 268 CYS A C 1
ATOM 2183 O O . CYS A 1 268 ? 9.930 5.424 48.914 1.00 65.19 268 CYS A O 1
ATOM 2185 N N . CYS A 1 269 ? 10.693 4.236 47.175 1.00 65.06 269 CYS A N 1
ATOM 2186 C CA . CYS A 1 269 ? 11.392 3.218 47.973 1.00 65.06 269 CYS A CA 1
ATOM 2187 C C . CYS A 1 269 ? 12.880 3.528 48.235 1.00 65.06 269 CYS A C 1
ATOM 2189 O O . CYS A 1 269 ? 13.561 2.724 48.874 1.00 65.06 269 CYS A O 1
ATOM 2191 N N . LEU A 1 270 ? 13.397 4.657 47.738 1.00 62.22 270 LEU A N 1
ATOM 2192 C CA . LEU A 1 270 ? 14.803 5.066 47.879 1.00 62.22 270 LEU A CA 1
ATOM 2193 C C . LEU A 1 270 ? 15.034 6.179 48.922 1.00 62.22 270 LEU A C 1
ATOM 2195 O O . LEU A 1 270 ? 16.167 6.642 49.067 1.00 62.22 270 LEU A O 1
ATOM 2199 N N . PHE A 1 271 ? 13.994 6.577 49.660 1.00 54.56 271 PHE A N 1
ATOM 2200 C CA . PHE A 1 271 ? 14.038 7.543 50.766 1.00 54.56 271 PHE A CA 1
ATOM 2201 C C . PHE A 1 271 ? 13.480 6.927 52.051 1.00 54.56 271 PHE A C 1
ATOM 2203 O O . PHE A 1 271 ? 13.970 7.319 53.135 1.00 54.56 271 PHE A O 1
#

pLDDT: mean 82.74, std 17.1, range [43.78, 98.75]

Organism: Reticulomyxa filosa (NCBI:txid46433)

Sequence (271 aa):
MFALTFQLEIQKCACDWAQLNRQKEYISTSLGAIQSHLHTFWESTKYIGSDFNERFWSYLKGVNRNTTTPGGGGEDDLLLLLTKPESAVDPVFVACMTAEESRRLDVGDSIDLRNVHGYFEIAQVTDRSVSDGRFKVHVPGQDPEWDIWLNCSDSNPIDLRRVAKHKSISRRPIYRERMKSLEVGHYCDVNLSWIGLSDTWVNAQVRMKCQFGSGQYQFVYFHPQTQQEQFLWLHVDNMRECAPYGTKTVLKDQVQKEEEEKQDTEVCCLF